Protein AF-A0A6N6T2F1-F1 (afdb_monomer_lite)

Sequence (224 aa):
MKTCADCGRTVSGDRMKRNARGRTGRICKACDAARARKHYWHDVDATRLRRREIRNADLHRYRGYRRASRLRHLERERARCREYARSERGRAVNRLAVARWQSANPEKVAASRELRRAVQRGVVRKPTVCEILDCTRAGILHGHHQDYRRPRDVVFACSRHHEEIHHREPLRLKDGRLARAPSPSQRVNAPLDSDLASGQVHELHAVEPIWAAGVTEVICKPRR

pLDDT: mean 82.87, std 21.55, range [27.03, 98.0]

Foldseek 3Di:
DAAAPPPRDDDDQVQADADPVRHGDRHGPVVVVVVVVVVCVVPVPVVVVVVVCVCVVCVPVNVVVVVVVCVVCVVVVVVVLVVLCPDPNVVVVVVVVVVVVCVQQVLLVVLQVVLVVCCVVVVAPDDQWFQFQPTGDGDDWDWDDQESVCSSPTGTHDPVVSVCQQPHAWTAGNVGDTRHHHDPVNPDPDPPPPPDDDDDDPPPPPDPPRPDPDDPPPCPPPDD

Structure (mmCIF, N/CA/C/O backbone):
data_AF-A0A6N6T2F1-F1
#
_entry.id   AF-A0A6N6T2F1-F1
#
loop_
_atom_site.group_PDB
_atom_site.id
_atom_site.type_symbol
_atom_site.label_atom_id
_atom_site.label_alt_id
_atom_site.label_comp_id
_atom_site.label_asym_id
_atom_site.label_entity_id
_atom_site.label_seq_id
_atom_site.pdbx_PDB_ins_code
_atom_site.Cartn_x
_atom_site.Cartn_y
_atom_site.Cartn_z
_atom_site.occupancy
_atom_site.B_iso_or_equiv
_atom_site.auth_seq_id
_atom_site.auth_comp_id
_atom_site.auth_asym_id
_atom_site.auth_atom_id
_atom_site.pdbx_PDB_model_num
ATOM 1 N N . MET A 1 1 ? 14.027 9.218 -49.461 1.00 90.31 1 MET A N 1
ATOM 2 C CA . MET A 1 1 ? 13.588 7.830 -49.168 1.00 90.31 1 MET A CA 1
ATOM 3 C C . MET A 1 1 ? 14.815 6.923 -49.077 1.00 90.31 1 MET A C 1
ATOM 5 O O . MET A 1 1 ? 15.823 7.273 -49.678 1.00 90.31 1 MET A O 1
ATOM 9 N N . LYS A 1 2 ? 14.794 5.834 -48.295 1.00 93.50 2 LYS A N 1
ATOM 10 C CA . LYS A 1 2 ? 15.915 4.878 -48.174 1.00 93.50 2 LYS A CA 1
ATOM 11 C C . LYS A 1 2 ? 15.418 3.436 -48.133 1.00 93.50 2 LYS A C 1
ATOM 13 O O . LYS A 1 2 ? 14.404 3.159 -47.499 1.00 93.50 2 LYS A O 1
ATOM 18 N N . THR A 1 3 ? 16.167 2.526 -48.741 1.00 96.50 3 THR A N 1
ATOM 19 C CA . THR A 1 3 ? 15.843 1.094 -48.762 1.00 96.50 3 THR A CA 1
ATOM 20 C C . THR A 1 3 ? 16.456 0.387 -47.558 1.00 96.50 3 THR A C 1
ATOM 22 O O . THR A 1 3 ? 17.639 0.550 -47.255 1.00 96.50 3 THR A O 1
ATOM 25 N N . CYS A 1 4 ? 15.641 -0.379 -46.834 1.00 96.88 4 CYS A N 1
ATOM 26 C CA . CYS A 1 4 ? 16.106 -1.225 -45.743 1.00 96.88 4 CYS A CA 1
ATOM 27 C C . CYS A 1 4 ? 16.858 -2.438 -46.302 1.00 96.88 4 CYS A C 1
ATOM 29 O O . CYS A 1 4 ? 16.274 -3.233 -47.030 1.00 96.88 4 CYS A O 1
ATOM 31 N N . ALA A 1 5 ? 18.108 -2.633 -45.888 1.00 95.88 5 ALA A N 1
ATOM 32 C CA . ALA A 1 5 ? 18.930 -3.773 -46.297 1.00 95.88 5 ALA A CA 1
ATOM 33 C C . ALA A 1 5 ? 18.433 -5.131 -45.760 1.00 95.88 5 ALA A C 1
ATOM 35 O O . ALA A 1 5 ? 18.884 -6.164 -46.230 1.00 95.88 5 ALA A O 1
ATOM 36 N N . ASP A 1 6 ? 17.541 -5.135 -44.764 1.00 95.12 6 ASP A N 1
ATOM 37 C CA . ASP A 1 6 ? 17.047 -6.360 -44.114 1.00 95.12 6 ASP A CA 1
ATOM 38 C C . ASP A 1 6 ? 15.710 -6.839 -44.694 1.00 95.12 6 ASP A C 1
ATOM 40 O O . ASP A 1 6 ? 15.503 -8.030 -44.873 1.00 95.12 6 ASP A O 1
ATOM 44 N N . CYS A 1 7 ? 14.790 -5.918 -45.003 1.00 95.88 7 CYS A N 1
ATOM 45 C CA . CYS A 1 7 ? 13.458 -6.270 -45.510 1.00 95.88 7 CYS A CA 1
ATOM 46 C C . CYS A 1 7 ? 13.146 -5.726 -46.905 1.00 95.88 7 CYS A C 1
ATOM 48 O O . CYS A 1 7 ? 11.993 -5.790 -47.319 1.00 95.88 7 CYS A O 1
ATOM 50 N N . GLY A 1 8 ? 14.112 -5.101 -47.586 1.00 95.75 8 GLY A N 1
ATOM 51 C CA . GLY A 1 8 ? 13.962 -4.551 -48.940 1.00 95.75 8 GLY A CA 1
ATOM 52 C C . GLY A 1 8 ? 13.009 -3.357 -49.072 1.00 95.75 8 GLY A C 1
ATOM 53 O O . GLY A 1 8 ? 12.958 -2.723 -50.118 1.00 95.75 8 GLY A O 1
ATOM 54 N N . ARG A 1 9 ? 12.255 -3.005 -48.023 1.00 96.00 9 ARG A N 1
ATOM 55 C CA . ARG A 1 9 ? 11.264 -1.922 -48.073 1.00 96.00 9 ARG A CA 1
ATOM 56 C C . ARG A 1 9 ? 11.919 -0.547 -48.140 1.00 96.00 9 ARG A C 1
ATOM 58 O O . ARG A 1 9 ? 12.803 -0.230 -47.339 1.00 96.00 9 ARG A O 1
ATOM 65 N N . THR A 1 10 ? 11.394 0.298 -49.019 1.00 97.00 10 THR A N 1
ATOM 66 C CA . THR A 1 10 ? 11.726 1.722 -49.082 1.00 97.00 10 THR A CA 1
ATOM 67 C C . THR A 1 10 ? 10.925 2.481 -48.027 1.00 97.00 10 THR A C 1
ATOM 69 O O . THR A 1 10 ? 9.699 2.522 -48.066 1.00 97.00 10 THR A O 1
ATOM 72 N N . VAL A 1 11 ? 11.614 3.081 -47.058 1.00 95.12 11 VAL A N 1
ATOM 73 C CA . VAL A 1 11 ? 11.007 3.839 -45.957 1.00 95.12 11 VAL A CA 1
ATOM 74 C C . VAL A 1 11 ? 11.585 5.251 -45.866 1.00 95.12 11 VAL A C 1
ATOM 76 O O . VAL A 1 11 ? 12.635 5.575 -46.431 1.00 95.12 11 VAL A O 1
ATOM 79 N N . SER A 1 12 ? 10.887 6.119 -45.141 1.00 95.94 12 SER A N 1
ATOM 80 C CA . SER A 1 12 ? 11.349 7.468 -44.837 1.00 95.94 12 SER A CA 1
ATOM 81 C C . SER A 1 12 ? 12.573 7.452 -43.905 1.00 95.94 12 SER A C 1
ATOM 83 O O . SER A 1 12 ? 12.813 6.499 -43.157 1.00 95.94 12 SER A O 1
ATOM 85 N N . GLY A 1 13 ? 13.393 8.507 -43.955 1.00 92.25 13 GLY A N 1
ATOM 86 C CA . GLY A 1 13 ? 14.653 8.570 -43.202 1.00 92.25 13 GLY A CA 1
ATOM 87 C C . GLY A 1 13 ? 14.477 8.511 -41.678 1.00 92.25 13 GLY A C 1
ATOM 88 O O . GLY A 1 13 ? 15.326 7.958 -40.984 1.00 92.25 13 GLY A O 1
ATOM 89 N N . ASP A 1 14 ? 13.361 9.014 -41.150 1.00 93.94 14 ASP A N 1
ATOM 90 C CA . ASP A 1 14 ? 12.970 8.928 -39.738 1.00 93.94 14 ASP A CA 1
ATOM 91 C C . ASP A 1 14 ? 12.612 7.498 -39.302 1.00 93.94 14 ASP A C 1
ATOM 93 O O . ASP A 1 14 ? 12.766 7.160 -38.125 1.00 93.94 14 ASP A O 1
ATOM 97 N N . ARG A 1 15 ? 12.207 6.631 -40.239 1.00 94.94 15 ARG A N 1
ATOM 98 C CA . ARG A 1 15 ? 11.947 5.202 -40.007 1.00 94.94 15 ARG A CA 1
ATOM 99 C C . ARG A 1 15 ? 13.204 4.338 -40.123 1.00 94.94 15 ARG A C 1
ATOM 101 O O . ARG A 1 15 ? 13.158 3.154 -39.778 1.00 94.94 15 ARG A O 1
ATOM 108 N N . MET A 1 16 ? 14.335 4.909 -40.539 1.00 97.00 16 MET A N 1
ATOM 109 C CA . MET A 1 16 ? 15.637 4.237 -40.525 1.00 97.00 16 MET A CA 1
ATOM 110 C C . MET A 1 16 ? 16.266 4.286 -39.128 1.00 97.00 16 MET A C 1
ATOM 112 O O . MET A 1 16 ? 16.127 5.266 -38.390 1.00 97.00 16 MET A O 1
ATOM 116 N N . LYS A 1 17 ? 16.983 3.225 -38.747 1.00 95.56 17 LYS A N 1
ATOM 117 C CA . LYS A 1 17 ? 17.797 3.212 -37.525 1.00 95.56 17 LYS A CA 1
ATOM 118 C C . LYS A 1 17 ? 18.858 4.306 -37.627 1.00 95.56 17 LYS A C 1
ATOM 120 O O . LYS A 1 17 ? 19.472 4.453 -38.678 1.00 95.56 17 LYS A O 1
ATOM 125 N N . ARG A 1 18 ? 19.114 5.046 -36.550 1.00 94.44 18 ARG A N 1
ATOM 126 C CA . ARG A 1 18 ? 20.246 5.983 -36.482 1.00 94.44 18 ARG A CA 1
ATOM 127 C C . ARG A 1 18 ? 21.424 5.332 -35.763 1.00 94.44 18 ARG A C 1
ATOM 129 O O . ARG A 1 18 ? 21.222 4.531 -34.854 1.00 94.44 18 ARG A O 1
ATOM 136 N N . ASN A 1 19 ? 22.644 5.637 -36.191 1.00 90.12 19 ASN A N 1
ATOM 137 C CA . ASN A 1 19 ? 23.850 5.236 -35.467 1.00 90.12 19 ASN A CA 1
ATOM 138 C C . ASN A 1 19 ? 24.150 6.210 -34.311 1.00 90.12 19 ASN A C 1
ATOM 140 O O . ASN A 1 19 ? 23.469 7.223 -34.155 1.00 90.12 19 ASN A O 1
ATOM 144 N N . ALA A 1 20 ? 25.191 5.925 -33.523 1.00 89.94 20 ALA A N 1
ATOM 145 C CA . ALA A 1 20 ? 25.598 6.768 -32.394 1.00 89.94 20 ALA A CA 1
ATOM 146 C C . ALA A 1 20 ? 25.955 8.215 -32.796 1.00 89.94 20 ALA A C 1
ATOM 148 O O . ALA A 1 20 ? 25.825 9.126 -31.991 1.00 89.94 20 ALA A O 1
ATOM 149 N N . ARG A 1 21 ? 26.342 8.443 -34.060 1.00 93.00 21 ARG A N 1
ATOM 150 C CA . ARG A 1 21 ? 26.627 9.774 -34.629 1.00 93.00 21 ARG A CA 1
ATOM 151 C C . ARG A 1 21 ? 25.381 10.440 -35.239 1.00 93.00 21 ARG A C 1
ATOM 153 O O . ARG A 1 21 ? 25.507 11.363 -36.035 1.00 93.00 21 ARG A O 1
ATOM 160 N N . GLY A 1 22 ? 24.183 9.913 -34.974 1.00 90.25 22 GLY A N 1
ATOM 161 C CA . GLY A 1 22 ? 22.910 10.434 -35.483 1.00 90.25 22 GLY A CA 1
ATOM 162 C C . GLY A 1 22 ? 22.634 10.184 -36.973 1.00 90.25 22 GLY A C 1
ATOM 163 O O . GLY A 1 22 ? 21.556 10.542 -37.460 1.00 90.25 22 GLY A O 1
ATOM 164 N N . ARG A 1 23 ? 23.549 9.538 -37.711 1.00 91.88 23 ARG A N 1
ATOM 165 C CA . ARG A 1 23 ? 23.408 9.267 -39.152 1.00 91.88 23 ARG A CA 1
ATOM 166 C C . ARG A 1 23 ? 22.430 8.121 -39.396 1.00 91.88 23 ARG A C 1
ATOM 168 O O . ARG A 1 23 ? 22.396 7.150 -38.641 1.00 91.88 23 ARG A O 1
ATOM 175 N N . THR A 1 24 ? 21.649 8.219 -40.470 1.00 91.94 24 THR A N 1
ATOM 176 C CA . THR A 1 24 ? 20.693 7.177 -40.871 1.00 91.94 24 THR A CA 1
ATOM 177 C C . THR A 1 24 ? 21.432 5.942 -41.391 1.00 91.94 24 THR A C 1
ATOM 179 O O . THR A 1 24 ? 22.179 6.012 -42.364 1.00 91.94 24 THR A O 1
ATOM 182 N N . GLY A 1 25 ? 21.237 4.818 -40.709 1.00 92.00 25 GLY A N 1
ATOM 183 C CA . GLY A 1 25 ? 21.822 3.518 -41.010 1.00 92.00 25 GLY A CA 1
ATOM 184 C C . GLY A 1 25 ? 21.118 2.787 -42.154 1.00 92.00 25 GLY A C 1
ATOM 185 O O . GLY A 1 25 ? 20.270 3.348 -42.844 1.00 92.00 25 GLY A O 1
ATOM 186 N N . ARG A 1 26 ? 21.489 1.514 -42.342 1.00 94.62 26 ARG A N 1
ATOM 187 C CA . ARG A 1 26 ? 21.048 0.662 -43.465 1.00 94.62 26 ARG A CA 1
ATOM 188 C C . ARG A 1 26 ? 19.796 -0.176 -43.180 1.00 94.62 26 ARG A C 1
ATOM 190 O O . ARG A 1 26 ? 19.258 -0.784 -44.091 1.00 94.62 26 ARG A O 1
ATOM 197 N N . ILE A 1 27 ? 19.329 -0.221 -41.933 1.00 96.44 27 ILE A N 1
ATOM 198 C CA . ILE A 1 27 ? 18.206 -1.070 -41.503 1.00 96.44 27 ILE A CA 1
ATOM 199 C C . ILE A 1 27 ? 17.091 -0.178 -40.945 1.00 96.44 27 ILE A C 1
ATOM 201 O O . ILE A 1 27 ? 17.370 0.836 -40.298 1.00 96.44 27 ILE A O 1
ATOM 205 N N . CYS A 1 28 ? 15.828 -0.535 -41.185 1.00 96.94 28 CYS A N 1
ATOM 206 C CA . CYS A 1 28 ? 14.686 0.180 -40.622 1.00 96.94 28 CYS A CA 1
ATOM 207 C C . CYS A 1 28 ? 14.495 -0.143 -39.131 1.00 96.94 28 CYS A C 1
ATOM 209 O O . CYS A 1 28 ? 14.866 -1.215 -38.649 1.00 96.94 28 CYS A O 1
ATOM 211 N N . LYS A 1 29 ? 13.878 0.776 -38.385 1.00 96.50 29 LYS A N 1
ATOM 212 C CA . LYS A 1 29 ? 13.615 0.613 -36.944 1.00 96.50 29 LYS A CA 1
ATOM 213 C C . LYS A 1 29 ? 12.807 -0.650 -36.630 1.00 96.50 29 LYS A C 1
ATOM 215 O O . LYS A 1 29 ? 13.039 -1.277 -35.603 1.00 96.50 29 LYS A O 1
ATOM 220 N N . ALA A 1 30 ? 11.886 -1.041 -37.513 1.00 95.25 30 ALA A N 1
ATOM 221 C CA . ALA A 1 30 ? 11.067 -2.238 -37.331 1.00 95.25 30 ALA A CA 1
ATOM 222 C C . ALA A 1 30 ? 11.902 -3.529 -37.387 1.00 95.25 30 ALA A C 1
ATOM 224 O O . ALA A 1 30 ? 11.762 -4.386 -36.516 1.00 95.25 30 ALA A O 1
ATOM 225 N N . CYS A 1 31 ? 12.797 -3.638 -38.371 1.00 95.75 31 CYS A N 1
ATOM 226 C CA . CYS A 1 31 ? 13.727 -4.758 -38.517 1.00 95.75 31 CYS A CA 1
ATOM 227 C C . CYS A 1 31 ? 14.736 -4.822 -37.369 1.00 95.75 31 CYS A C 1
ATOM 229 O O . CYS A 1 31 ? 14.966 -5.886 -36.801 1.00 95.75 31 CYS A O 1
ATOM 231 N N . ASP A 1 32 ? 15.282 -3.674 -36.965 1.00 94.50 32 ASP A N 1
ATOM 232 C CA . ASP A 1 32 ? 16.176 -3.597 -35.809 1.00 94.50 32 ASP A CA 1
ATOM 233 C C . ASP A 1 32 ? 15.476 -4.046 -34.518 1.00 94.50 32 ASP A C 1
ATOM 235 O O . ASP A 1 32 ? 16.005 -4.869 -33.774 1.00 94.50 32 ASP A O 1
ATOM 239 N N . ALA A 1 33 ? 14.240 -3.591 -34.292 1.00 91.81 33 ALA A N 1
ATOM 240 C CA . ALA A 1 33 ? 13.430 -4.021 -33.157 1.00 91.81 33 ALA A CA 1
ATOM 241 C C . ALA A 1 33 ? 13.097 -5.520 -33.212 1.00 91.81 33 ALA A C 1
ATOM 243 O O . ALA A 1 33 ? 13.128 -6.189 -32.182 1.00 91.81 33 ALA A O 1
ATOM 244 N N . ALA A 1 34 ? 12.799 -6.071 -34.393 1.00 91.69 34 ALA A N 1
ATOM 245 C CA . ALA A 1 34 ? 12.559 -7.503 -34.564 1.00 91.69 34 ALA A CA 1
ATOM 246 C C . ALA A 1 34 ? 13.811 -8.330 -34.238 1.00 91.69 34 ALA A C 1
ATOM 248 O O . ALA A 1 34 ? 13.721 -9.317 -33.508 1.00 91.69 34 ALA A O 1
ATOM 249 N N . ARG A 1 35 ? 14.985 -7.881 -34.694 1.00 90.25 35 ARG A N 1
ATOM 250 C CA . ARG A 1 35 ? 16.278 -8.500 -34.385 1.00 90.25 35 ARG A CA 1
ATOM 251 C C . ARG A 1 35 ? 16.602 -8.426 -32.896 1.00 90.25 35 ARG A C 1
ATOM 253 O O . ARG A 1 35 ? 16.975 -9.435 -32.309 1.00 90.25 35 ARG A O 1
ATOM 260 N N . ALA A 1 36 ? 16.392 -7.267 -32.275 1.00 85.25 36 ALA A N 1
ATOM 261 C CA . ALA A 1 36 ? 16.575 -7.081 -30.839 1.00 85.25 36 ALA A CA 1
ATOM 262 C C . ALA A 1 36 ? 15.633 -7.978 -30.021 1.00 85.25 36 ALA A C 1
ATOM 264 O O . ALA A 1 36 ? 16.070 -8.582 -29.046 1.00 85.25 36 ALA A O 1
ATOM 265 N N . ARG A 1 37 ? 14.365 -8.129 -30.437 1.00 84.81 37 ARG A N 1
ATOM 266 C CA . ARG A 1 37 ? 13.427 -9.086 -29.825 1.00 84.81 37 ARG A CA 1
ATOM 267 C C . ARG A 1 37 ? 13.916 -10.523 -29.978 1.00 84.81 37 ARG A C 1
ATOM 269 O O . ARG A 1 37 ? 13.956 -11.232 -28.982 1.00 84.81 37 ARG A O 1
ATOM 276 N N . LYS A 1 38 ? 14.321 -10.944 -31.182 1.00 84.25 38 LYS A N 1
ATOM 277 C CA . LYS A 1 38 ? 14.842 -12.300 -31.428 1.00 84.25 38 LYS A CA 1
ATOM 278 C C . LYS A 1 38 ? 16.059 -12.593 -30.548 1.00 84.25 38 LYS A C 1
ATOM 280 O O . LYS A 1 38 ? 16.091 -13.622 -29.889 1.00 84.25 38 LYS A O 1
ATOM 285 N N . HIS A 1 39 ? 17.005 -11.658 -30.470 1.00 78.94 39 HIS A N 1
ATOM 286 C CA . HIS A 1 39 ? 18.174 -11.767 -29.597 1.00 78.94 39 HIS A CA 1
ATOM 287 C C . HIS A 1 39 ? 17.791 -11.811 -28.108 1.00 78.94 39 HIS A C 1
ATOM 289 O O . HIS A 1 39 ? 18.356 -12.587 -27.349 1.00 78.94 39 HIS A O 1
ATOM 295 N N . TYR A 1 40 ? 16.824 -10.995 -27.675 1.00 77.31 40 TYR A N 1
ATOM 296 C CA . TYR A 1 40 ? 16.339 -11.004 -26.292 1.00 77.31 40 TYR A CA 1
ATOM 297 C C . TYR A 1 40 ? 15.702 -12.343 -25.903 1.00 77.31 40 TYR A C 1
ATOM 299 O O . TYR A 1 40 ? 15.945 -12.824 -24.802 1.00 77.31 40 TYR A O 1
ATOM 307 N N . TRP A 1 41 ? 14.908 -12.943 -26.794 1.00 77.62 41 TRP A N 1
ATOM 308 C CA . TRP A 1 41 ? 14.265 -14.236 -26.546 1.00 77.62 41 TRP A CA 1
ATOM 309 C C . TRP A 1 41 ? 15.243 -15.413 -26.607 1.00 77.62 41 TRP A C 1
ATOM 311 O O . TRP A 1 41 ? 15.079 -16.356 -25.844 1.00 77.62 41 TRP A O 1
ATOM 321 N N . HIS A 1 42 ? 16.267 -15.344 -27.461 1.00 81.31 42 HIS A N 1
ATOM 322 C CA . HIS A 1 42 ? 17.262 -16.412 -27.608 1.00 81.31 42 HIS A CA 1
ATOM 323 C C . HIS A 1 42 ? 18.215 -16.531 -26.404 1.00 81.31 42 HIS A C 1
ATOM 325 O O . HIS A 1 42 ? 18.808 -17.582 -26.192 1.00 81.31 42 HIS A O 1
ATOM 331 N N . ASP A 1 43 ? 18.377 -15.464 -25.619 1.00 84.06 43 ASP A N 1
ATOM 332 C CA . ASP A 1 43 ? 19.251 -15.444 -24.440 1.00 84.06 43 ASP A CA 1
ATOM 333 C C . ASP A 1 43 ? 18.612 -14.645 -23.291 1.00 84.06 43 ASP A C 1
ATOM 335 O O . ASP A 1 43 ? 19.177 -13.700 -22.718 1.00 84.06 43 ASP A O 1
ATOM 339 N N . VAL A 1 44 ? 17.355 -14.978 -22.992 1.00 85.06 44 VAL A N 1
ATOM 340 C CA . VAL A 1 44 ? 16.603 -14.304 -21.929 1.00 85.06 44 VAL A CA 1
ATOM 341 C C . VAL A 1 44 ? 17.250 -14.552 -20.567 1.00 85.06 44 VAL A C 1
ATOM 343 O O . VAL A 1 44 ? 17.316 -13.633 -19.744 1.00 85.06 44 VAL A O 1
ATOM 346 N N . ASP A 1 45 ? 17.787 -15.751 -20.349 1.00 87.56 45 ASP A N 1
ATOM 347 C CA . ASP A 1 45 ? 18.324 -16.160 -19.058 1.00 87.56 45 ASP A CA 1
ATOM 348 C C . ASP A 1 45 ? 19.713 -15.592 -18.791 1.00 87.56 45 ASP A C 1
ATOM 350 O O . ASP A 1 45 ? 19.881 -14.992 -17.726 1.00 87.56 45 ASP A O 1
ATOM 354 N N . ALA A 1 46 ? 20.665 -15.597 -19.737 1.00 86.88 46 ALA A N 1
ATOM 355 C CA . ALA A 1 46 ? 21.927 -14.900 -19.477 1.00 86.88 46 ALA A CA 1
ATOM 356 C C . ALA A 1 46 ? 21.720 -13.378 -19.439 1.00 86.88 46 ALA A C 1
ATOM 358 O O . ALA A 1 46 ? 22.387 -12.675 -18.681 1.00 86.88 46 ALA A O 1
ATOM 359 N N . THR A 1 47 ? 20.726 -12.831 -20.149 1.00 83.56 47 THR A N 1
ATOM 360 C CA . THR A 1 47 ? 20.340 -11.418 -19.986 1.00 83.56 47 THR A CA 1
ATOM 361 C C . THR A 1 47 ? 19.798 -11.116 -18.585 1.00 83.56 47 THR A C 1
ATOM 363 O O . THR A 1 47 ? 20.131 -10.075 -18.007 1.00 83.56 47 THR A O 1
ATOM 366 N N . ARG A 1 48 ? 18.963 -11.991 -18.014 1.00 87.31 48 ARG A N 1
ATOM 367 C CA . ARG A 1 48 ? 18.465 -11.864 -16.633 1.00 87.31 48 ARG A CA 1
ATOM 368 C C . ARG A 1 48 ? 19.594 -12.021 -15.618 1.00 87.31 48 ARG A C 1
ATOM 370 O O . ARG A 1 48 ? 19.656 -11.213 -14.689 1.00 87.31 48 ARG A O 1
ATOM 377 N N . LEU A 1 49 ? 20.480 -12.995 -15.824 1.00 90.38 49 LEU A N 1
ATOM 378 C CA . LEU A 1 49 ? 21.636 -13.263 -14.972 1.00 90.38 49 LEU A CA 1
ATOM 379 C C . LEU A 1 49 ? 22.582 -12.061 -14.942 1.00 90.38 49 LEU A C 1
ATOM 381 O O . LEU A 1 49 ? 22.770 -11.489 -13.873 1.00 90.38 49 LEU A O 1
ATOM 385 N N . ARG A 1 50 ? 23.018 -11.555 -16.104 1.00 87.25 50 ARG A N 1
ATOM 386 C CA . ARG A 1 50 ? 23.853 -10.340 -16.206 1.00 87.25 50 ARG A CA 1
ATOM 387 C C . ARG A 1 50 ? 23.235 -9.143 -15.480 1.00 87.25 50 ARG A C 1
ATOM 389 O O . ARG A 1 50 ? 23.906 -8.421 -14.749 1.00 87.25 50 ARG A O 1
ATOM 396 N N . ARG A 1 51 ? 21.922 -8.914 -15.632 1.00 87.25 51 ARG A N 1
ATOM 397 C CA . ARG A 1 51 ? 21.217 -7.829 -14.917 1.00 87.25 51 ARG A CA 1
ATOM 398 C C . ARG A 1 51 ? 21.191 -8.041 -13.402 1.00 87.25 51 ARG A C 1
ATOM 400 O O . ARG A 1 51 ? 21.197 -7.055 -12.665 1.00 87.25 51 ARG A O 1
ATOM 407 N N . ARG A 1 52 ? 21.098 -9.290 -12.937 1.00 91.31 52 ARG A N 1
ATOM 408 C CA . ARG A 1 52 ? 21.171 -9.646 -11.513 1.00 91.31 52 ARG A CA 1
ATOM 409 C C . ARG A 1 52 ? 22.589 -9.437 -10.983 1.00 91.31 52 ARG A C 1
ATOM 411 O O . ARG A 1 52 ? 22.723 -8.829 -9.932 1.00 91.31 52 ARG A O 1
ATOM 418 N N . GLU A 1 53 ? 23.616 -9.852 -11.714 1.00 92.69 53 GLU A N 1
ATOM 419 C CA . GLU A 1 53 ? 25.024 -9.657 -11.346 1.00 92.69 53 GLU A CA 1
ATOM 420 C C . GLU A 1 53 ? 25.372 -8.174 -11.232 1.00 92.69 53 GLU A C 1
ATOM 422 O O . GLU A 1 53 ? 25.825 -7.745 -10.179 1.00 92.69 53 GLU A O 1
ATOM 427 N N . ILE A 1 54 ? 25.040 -7.356 -12.238 1.00 86.56 54 ILE A N 1
ATOM 428 C CA . ILE A 1 54 ? 25.250 -5.895 -12.199 1.00 86.56 54 ILE A CA 1
ATOM 429 C C . ILE A 1 54 ? 24.531 -5.260 -11.002 1.00 86.56 54 ILE A C 1
ATOM 431 O O . ILE A 1 54 ? 25.049 -4.343 -10.365 1.00 86.56 54 ILE A O 1
ATOM 435 N N . ARG A 1 55 ? 23.319 -5.737 -10.690 1.00 88.25 55 ARG A N 1
ATOM 436 C CA . ARG A 1 55 ? 22.552 -5.275 -9.529 1.00 88.25 55 ARG A CA 1
ATOM 437 C C . ARG A 1 55 ? 23.222 -5.662 -8.212 1.00 88.25 55 ARG A C 1
ATOM 439 O O . ARG A 1 55 ? 23.200 -4.859 -7.287 1.00 88.25 55 ARG A O 1
ATOM 446 N N . ASN A 1 56 ? 23.746 -6.879 -8.117 1.00 92.69 56 ASN A N 1
ATOM 447 C CA . ASN A 1 56 ? 24.330 -7.421 -6.894 1.00 92.69 56 ASN A CA 1
ATOM 448 C C . ASN A 1 56 ? 25.736 -6.873 -6.636 1.00 92.69 56 ASN A C 1
ATOM 450 O O . ASN A 1 56 ? 26.050 -6.584 -5.487 1.00 92.69 56 ASN A O 1
ATOM 454 N N . ALA A 1 57 ? 26.529 -6.667 -7.691 1.00 92.94 57 ALA A N 1
ATOM 455 C CA . ALA A 1 57 ? 27.873 -6.098 -7.622 1.00 92.94 57 ALA A CA 1
ATOM 456 C C . ALA A 1 57 ? 27.886 -4.710 -6.964 1.00 92.94 57 ALA A C 1
ATOM 458 O O . ALA A 1 57 ? 28.849 -4.355 -6.295 1.00 92.94 57 ALA A O 1
ATOM 459 N N . ASP A 1 58 ? 26.805 -3.936 -7.114 1.00 92.25 58 ASP A N 1
ATOM 460 C CA . ASP A 1 58 ? 26.637 -2.661 -6.420 1.00 92.25 58 ASP A CA 1
ATOM 461 C C . ASP A 1 58 ? 25.176 -2.430 -6.016 1.00 92.25 58 ASP A C 1
ATOM 463 O O . ASP A 1 58 ? 24.435 -1.589 -6.552 1.00 92.25 58 ASP A O 1
ATOM 467 N N . LEU A 1 59 ? 24.746 -3.234 -5.043 1.00 91.12 59 LEU A N 1
ATOM 468 C CA . LEU A 1 59 ? 23.386 -3.193 -4.523 1.00 91.12 59 LEU A CA 1
ATOM 469 C C . LEU A 1 59 ? 23.057 -1.841 -3.878 1.00 91.12 59 LEU A C 1
ATOM 471 O O . LEU A 1 59 ? 21.910 -1.392 -3.957 1.00 91.12 59 LEU A O 1
ATOM 475 N N . HIS A 1 60 ? 24.045 -1.180 -3.267 1.00 93.12 60 HIS A N 1
ATOM 476 C CA . HIS A 1 60 ? 23.869 0.127 -2.641 1.00 93.12 60 HIS A CA 1
ATOM 477 C C . HIS A 1 60 ? 23.532 1.198 -3.685 1.00 93.12 60 HIS A C 1
ATOM 479 O O . HIS A 1 60 ? 22.478 1.837 -3.586 1.00 93.12 60 HIS A O 1
ATOM 485 N N . ARG A 1 61 ? 24.341 1.338 -4.744 1.00 91.06 61 ARG A N 1
ATOM 486 C CA . ARG A 1 61 ? 24.060 2.267 -5.850 1.00 91.06 61 ARG A CA 1
ATOM 487 C C . ARG A 1 61 ? 22.753 1.932 -6.544 1.00 91.06 61 ARG A C 1
ATOM 489 O O . ARG A 1 61 ? 21.975 2.839 -6.833 1.00 91.06 61 ARG A O 1
ATOM 496 N N . TYR A 1 62 ? 22.458 0.651 -6.772 1.00 87.88 62 TYR A N 1
ATOM 497 C CA . TYR A 1 62 ? 21.190 0.246 -7.381 1.00 87.88 62 TYR A CA 1
ATOM 498 C C . TYR A 1 62 ? 19.980 0.655 -6.525 1.00 87.88 62 TYR A C 1
ATOM 500 O O . TYR A 1 62 ? 19.008 1.211 -7.047 1.00 87.88 62 TYR A O 1
ATOM 508 N N . ARG A 1 63 ? 20.031 0.427 -5.205 1.00 90.38 63 ARG A N 1
ATOM 509 C CA . ARG A 1 63 ? 18.988 0.863 -4.260 1.00 90.38 63 ARG A CA 1
ATOM 510 C C . ARG A 1 63 ? 18.864 2.387 -4.233 1.00 90.38 63 ARG A C 1
ATOM 512 O O . ARG A 1 63 ? 17.742 2.892 -4.288 1.00 90.38 63 ARG A O 1
ATOM 519 N N . GLY A 1 64 ? 19.985 3.111 -4.220 1.00 92.94 64 GLY A N 1
ATOM 520 C CA . GLY A 1 64 ? 20.027 4.574 -4.289 1.00 92.94 64 GLY A CA 1
ATOM 521 C C . GLY A 1 64 ? 19.383 5.116 -5.566 1.00 92.94 64 GLY A C 1
ATOM 522 O O . GLY A 1 64 ? 18.470 5.939 -5.502 1.00 92.94 64 GLY A O 1
ATOM 523 N N . TYR A 1 65 ? 19.762 4.572 -6.724 1.00 90.12 65 TYR A N 1
ATOM 524 C CA . TYR A 1 65 ? 19.162 4.894 -8.019 1.00 90.12 65 TYR A CA 1
ATOM 525 C C . TYR A 1 65 ? 17.651 4.629 -8.031 1.00 90.12 65 TYR A C 1
ATOM 527 O O . TYR A 1 65 ? 16.873 5.498 -8.429 1.00 90.12 65 TYR A O 1
ATOM 535 N N . ARG A 1 66 ? 17.210 3.456 -7.552 1.00 87.56 66 ARG A N 1
ATOM 536 C CA . ARG A 1 66 ? 15.785 3.095 -7.451 1.00 87.56 66 ARG A CA 1
ATOM 537 C C . ARG A 1 66 ? 15.021 4.059 -6.545 1.00 87.56 66 ARG A C 1
ATOM 539 O O . ARG A 1 66 ? 13.928 4.485 -6.914 1.00 87.56 66 ARG A O 1
ATOM 546 N N . ARG A 1 67 ? 15.590 4.432 -5.392 1.00 90.69 67 ARG A N 1
ATOM 547 C CA . ARG A 1 67 ? 15.003 5.412 -4.464 1.00 90.69 67 ARG A CA 1
ATOM 548 C C . ARG A 1 67 ? 14.866 6.779 -5.127 1.00 90.69 67 ARG A C 1
ATOM 550 O O . ARG A 1 67 ? 13.767 7.322 -5.141 1.00 90.69 67 ARG A O 1
ATOM 557 N N . ALA A 1 68 ? 15.937 7.296 -5.727 1.00 92.38 68 ALA A N 1
ATOM 558 C CA . ALA A 1 68 ? 15.924 8.577 -6.430 1.00 92.38 68 ALA A CA 1
ATOM 559 C C . ALA A 1 68 ? 14.915 8.575 -7.589 1.00 92.38 68 ALA A C 1
ATOM 561 O O . ALA A 1 68 ? 14.145 9.517 -7.749 1.00 92.38 68 ALA A O 1
ATOM 562 N N . SER A 1 69 ? 14.855 7.485 -8.359 1.00 90.12 69 SER A N 1
ATOM 563 C CA . SER A 1 69 ? 13.875 7.323 -9.435 1.00 90.12 69 SER A CA 1
ATOM 564 C C . SER A 1 69 ? 12.440 7.315 -8.922 1.00 90.12 69 SER A C 1
ATOM 566 O O . SER A 1 69 ? 11.585 7.951 -9.529 1.00 90.12 69 SER A O 1
ATOM 568 N N . ARG A 1 70 ? 12.166 6.635 -7.802 1.00 87.88 70 ARG A N 1
ATOM 569 C CA . ARG A 1 70 ? 10.843 6.649 -7.168 1.00 87.88 70 ARG A CA 1
ATOM 570 C C . ARG A 1 70 ? 10.466 8.060 -6.722 1.00 87.88 70 ARG A C 1
ATOM 572 O O . ARG A 1 70 ? 9.350 8.482 -6.980 1.00 87.88 70 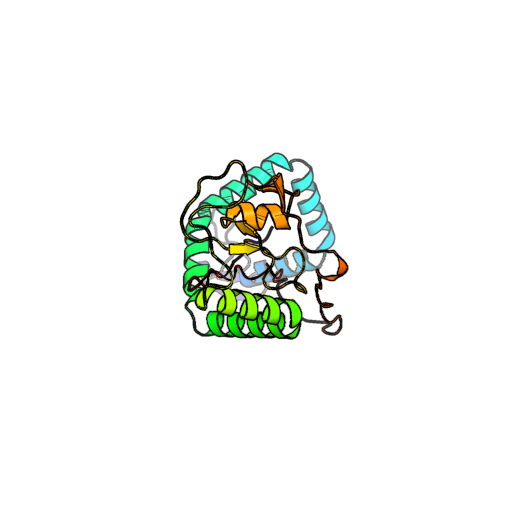ARG A O 1
ATOM 579 N N . LEU A 1 71 ? 11.389 8.799 -6.103 1.00 92.06 71 LEU A N 1
ATOM 580 C CA . LEU A 1 71 ? 11.141 10.173 -5.656 1.00 92.06 71 LEU A CA 1
ATOM 581 C C . LEU A 1 71 ? 10.814 11.108 -6.828 1.00 92.06 71 LEU A C 1
ATOM 583 O O . LEU A 1 71 ? 9.825 11.828 -6.755 1.00 92.06 71 LEU A O 1
ATOM 587 N N . ARG A 1 72 ? 11.559 11.020 -7.940 1.00 92.06 72 ARG A N 1
ATOM 588 C CA . ARG A 1 72 ? 11.302 11.817 -9.157 1.00 92.06 72 ARG A CA 1
ATOM 589 C C . ARG A 1 72 ? 9.914 11.603 -9.760 1.00 92.06 72 ARG A C 1
ATOM 591 O O . ARG A 1 72 ? 9.396 12.488 -10.430 1.00 92.06 72 ARG A O 1
ATOM 598 N N . HIS A 1 73 ? 9.326 10.425 -9.572 1.00 90.69 73 HIS A N 1
ATOM 599 C CA . HIS A 1 73 ? 8.020 10.088 -10.140 1.00 90.69 73 HIS A CA 1
ATOM 600 C C . HIS A 1 73 ? 6.901 10.029 -9.101 1.00 90.69 73 HIS A C 1
ATOM 602 O O . HIS A 1 73 ? 5.751 9.826 -9.480 1.00 90.69 73 HIS A O 1
ATOM 608 N N . LEU A 1 74 ? 7.205 10.252 -7.819 1.00 91.06 74 LEU A N 1
ATOM 609 C CA . LEU A 1 74 ? 6.278 10.034 -6.713 1.00 91.06 74 LEU A CA 1
ATOM 610 C C . LEU A 1 74 ? 4.976 10.816 -6.887 1.00 91.06 74 LEU A C 1
ATOM 612 O O . LEU A 1 74 ? 3.893 10.263 -6.718 1.00 91.06 74 LEU A O 1
ATOM 616 N N . GLU A 1 75 ? 5.073 12.097 -7.233 1.00 93.25 75 GLU A N 1
ATOM 617 C CA . GLU A 1 75 ? 3.901 12.951 -7.399 1.00 93.25 75 GLU A CA 1
ATOM 618 C C . GLU A 1 75 ? 3.038 12.517 -8.584 1.00 93.25 75 GLU A C 1
ATOM 620 O O . GLU A 1 75 ? 1.829 12.338 -8.430 1.00 93.25 75 GLU A O 1
ATOM 625 N N . ARG A 1 76 ? 3.661 12.249 -9.737 1.00 92.44 76 ARG A N 1
ATOM 626 C CA . ARG A 1 76 ? 2.974 11.735 -10.928 1.00 92.44 76 ARG A CA 1
ATOM 627 C C . ARG A 1 76 ? 2.276 10.406 -10.642 1.00 92.44 76 ARG A C 1
ATOM 629 O O . ARG A 1 76 ? 1.137 10.203 -11.051 1.00 92.44 76 ARG A O 1
ATOM 636 N N . GLU A 1 77 ? 2.945 9.495 -9.940 1.00 90.00 77 GLU A N 1
ATOM 637 C CA . GLU A 1 77 ? 2.370 8.204 -9.565 1.00 90.00 77 GLU A CA 1
ATOM 638 C C . GLU A 1 77 ? 1.198 8.365 -8.597 1.00 90.00 77 GLU A C 1
ATOM 640 O O . GLU A 1 77 ? 0.156 7.744 -8.804 1.00 90.00 77 GLU A O 1
ATOM 645 N N . ARG A 1 78 ? 1.325 9.236 -7.588 1.00 92.69 78 ARG A N 1
ATOM 646 C CA . ARG A 1 78 ? 0.233 9.567 -6.663 1.00 92.69 78 ARG A CA 1
ATOM 647 C C . ARG A 1 78 ? -0.956 10.181 -7.394 1.00 92.69 78 ARG A C 1
ATOM 649 O O . ARG A 1 78 ? -2.084 9.774 -7.136 1.00 92.69 78 ARG A O 1
ATOM 656 N N . ALA A 1 79 ? -0.722 11.121 -8.308 1.00 94.06 79 ALA A N 1
ATOM 657 C CA . ALA A 1 79 ? -1.770 11.732 -9.120 1.00 94.06 79 ALA A CA 1
ATOM 658 C C . ALA A 1 79 ? -2.512 10.679 -9.952 1.00 94.06 79 ALA A C 1
ATOM 660 O O . ALA A 1 79 ? -3.732 10.579 -9.846 1.00 94.06 79 ALA A O 1
ATOM 661 N N . ARG A 1 80 ? -1.775 9.810 -10.656 1.00 94.06 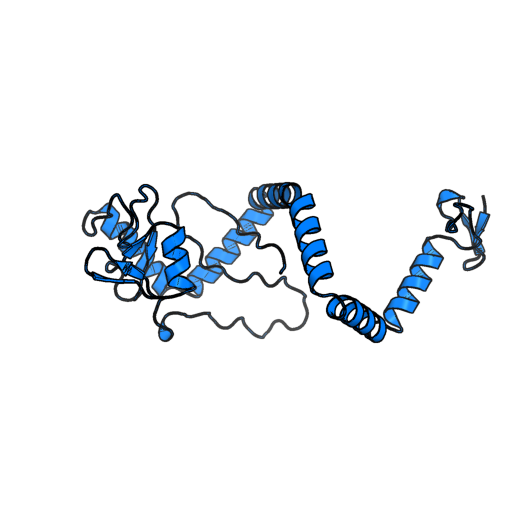80 ARG A N 1
ATOM 662 C CA . ARG A 1 80 ? -2.339 8.692 -11.425 1.00 94.06 80 ARG A CA 1
ATOM 663 C C . ARG A 1 80 ? -3.148 7.730 -10.552 1.00 94.06 80 ARG A C 1
ATOM 665 O O . ARG A 1 80 ? -4.236 7.322 -10.941 1.00 94.06 80 ARG A O 1
ATOM 672 N N . CYS A 1 81 ? -2.645 7.356 -9.372 1.00 94.25 81 CYS A N 1
ATOM 673 C CA . CYS A 1 81 ? -3.391 6.482 -8.462 1.00 94.25 81 CYS A CA 1
ATOM 674 C C . CYS A 1 81 ? -4.666 7.171 -7.936 1.00 94.25 81 CYS A C 1
ATOM 676 O O . CYS A 1 81 ? -5.702 6.516 -7.858 1.00 94.25 81 CYS A O 1
ATOM 678 N N . ARG A 1 82 ? -4.631 8.478 -7.622 1.00 94.75 82 ARG A N 1
ATOM 679 C CA . ARG A 1 82 ? -5.824 9.248 -7.213 1.00 94.75 82 ARG A CA 1
ATOM 680 C C . ARG A 1 82 ? -6.865 9.333 -8.325 1.00 94.75 82 ARG A C 1
ATOM 682 O O . ARG A 1 82 ? -8.048 9.149 -8.060 1.00 94.75 82 ARG A O 1
ATOM 689 N N . GLU A 1 83 ? -6.436 9.600 -9.552 1.00 95.88 83 GLU A N 1
ATOM 690 C CA . GLU A 1 83 ? -7.304 9.629 -10.730 1.00 95.88 83 GLU A CA 1
ATOM 691 C C . GLU A 1 83 ? -7.955 8.262 -10.965 1.00 95.88 83 GLU A C 1
ATOM 693 O O . GLU A 1 83 ? -9.180 8.155 -11.028 1.00 95.88 83 GLU A O 1
ATOM 698 N N . TYR A 1 84 ? -7.155 7.192 -10.970 1.00 92.94 84 TYR A N 1
ATOM 699 C CA . TYR A 1 84 ? -7.665 5.831 -11.100 1.00 92.94 84 TYR A CA 1
ATOM 700 C C . TYR A 1 84 ? -8.652 5.475 -9.982 1.00 92.94 84 TYR A C 1
ATOM 702 O O . TYR A 1 84 ? -9.720 4.941 -10.2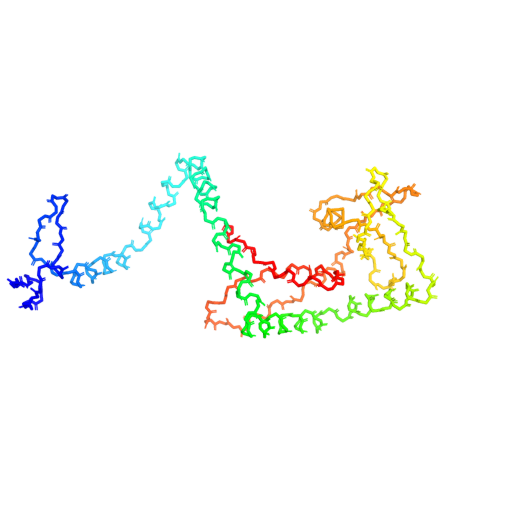66 1.00 92.94 84 TYR A O 1
ATOM 710 N N . ALA A 1 85 ? -8.353 5.814 -8.726 1.00 93.69 85 ALA A N 1
ATOM 711 C CA . ALA A 1 85 ? -9.252 5.574 -7.596 1.00 93.69 85 ALA A CA 1
ATOM 712 C C . ALA A 1 85 ? -10.607 6.294 -7.742 1.00 93.69 85 ALA A C 1
ATOM 714 O O . ALA A 1 85 ? -11.627 5.794 -7.268 1.00 93.69 85 ALA A O 1
ATOM 715 N N . ARG A 1 86 ? -10.632 7.456 -8.410 1.00 94.31 86 ARG A N 1
ATOM 716 C CA . ARG A 1 86 ? -11.861 8.210 -8.706 1.00 94.31 86 ARG A CA 1
ATOM 717 C C . ARG A 1 86 ? -12.621 7.662 -9.912 1.00 94.31 86 ARG A C 1
ATOM 719 O O . ARG A 1 86 ? -13.830 7.871 -9.973 1.00 94.31 86 ARG A O 1
ATOM 726 N N . SER A 1 87 ? -11.946 6.976 -10.833 1.00 96.75 87 SER A N 1
ATOM 727 C CA . SER A 1 87 ? -12.578 6.368 -12.006 1.00 96.75 87 SER A CA 1
ATOM 728 C C . SER A 1 87 ? -13.604 5.300 -11.618 1.00 96.75 87 SER A C 1
ATOM 730 O O . SER A 1 87 ? -13.465 4.616 -10.600 1.00 96.75 87 SER A O 1
ATOM 732 N N . GLU A 1 88 ? -14.616 5.105 -12.462 1.00 98.00 88 GLU A N 1
ATOM 733 C CA . GLU A 1 88 ? -15.619 4.055 -12.267 1.00 98.00 88 GLU A CA 1
ATOM 734 C C . GLU A 1 88 ? -14.984 2.662 -12.196 1.00 98.00 88 GLU A C 1
ATOM 736 O O . GLU A 1 88 ? -15.290 1.885 -11.290 1.00 98.00 88 GLU A O 1
ATOM 741 N N . ARG A 1 89 ? -14.017 2.384 -13.080 1.00 96.62 89 ARG A N 1
ATOM 742 C CA . ARG A 1 89 ? -13.253 1.132 -13.076 1.00 96.62 89 ARG A CA 1
ATOM 743 C C . ARG A 1 89 ? -12.530 0.913 -11.747 1.00 96.62 89 ARG A C 1
ATOM 745 O O . ARG A 1 89 ? -12.618 -0.173 -11.180 1.00 96.62 89 ARG A O 1
ATOM 752 N N . GLY A 1 90 ? -11.839 1.928 -11.230 1.00 94.25 90 GLY A N 1
ATOM 753 C CA . GLY A 1 90 ? -11.140 1.836 -9.946 1.00 94.25 90 GLY A CA 1
ATOM 754 C C . GLY A 1 90 ? -12.095 1.583 -8.780 1.00 94.25 90 GLY A C 1
ATOM 755 O O . GLY A 1 90 ? -11.845 0.700 -7.958 1.00 94.25 90 GLY A O 1
ATOM 756 N N . ARG A 1 91 ? -13.237 2.280 -8.751 1.00 94.75 91 ARG A N 1
ATOM 757 C CA . ARG A 1 91 ? -14.298 2.054 -7.756 1.00 94.75 91 ARG A CA 1
ATOM 758 C C . ARG A 1 91 ? -14.895 0.651 -7.861 1.00 94.75 91 ARG A C 1
ATOM 760 O O . ARG A 1 91 ? -15.132 0.023 -6.834 1.00 94.75 91 ARG A O 1
ATOM 767 N N . ALA A 1 92 ? -15.133 0.142 -9.070 1.00 95.31 92 ALA A N 1
ATOM 768 C CA . ALA A 1 92 ? -15.646 -1.209 -9.298 1.00 95.31 92 ALA A CA 1
ATOM 769 C C . ALA A 1 92 ? -14.672 -2.278 -8.784 1.00 95.31 92 ALA A C 1
ATOM 771 O O . ALA A 1 92 ? -15.073 -3.145 -8.011 1.00 95.31 92 ALA A O 1
ATOM 772 N N . VAL A 1 93 ? -13.382 -2.163 -9.117 1.00 93.12 93 VAL A N 1
ATOM 773 C CA . VAL A 1 93 ? -12.341 -3.071 -8.608 1.00 93.12 93 VAL A CA 1
ATOM 774 C C . VAL A 1 93 ? -12.260 -3.020 -7.082 1.00 93.12 93 VAL A C 1
ATOM 776 O O . VAL A 1 93 ? -12.208 -4.066 -6.439 1.00 93.12 93 VAL A O 1
ATOM 779 N N . ASN A 1 94 ? -12.312 -1.826 -6.484 1.00 91.25 94 ASN A N 1
ATOM 780 C CA . ASN A 1 94 ? -12.305 -1.686 -5.029 1.00 91.25 94 ASN A CA 1
ATOM 781 C C . ASN A 1 94 ? -13.540 -2.330 -4.378 1.00 91.25 94 ASN A C 1
ATOM 783 O O . ASN A 1 94 ? -13.402 -3.027 -3.379 1.00 91.25 94 ASN A O 1
ATOM 787 N N . ARG A 1 95 ? -14.737 -2.152 -4.954 1.00 93.44 95 ARG A N 1
ATOM 788 C CA . ARG A 1 95 ? -15.965 -2.805 -4.465 1.00 93.44 95 ARG A CA 1
ATOM 789 C C . ARG A 1 95 ? -15.836 -4.327 -4.471 1.00 93.44 95 ARG A C 1
ATOM 791 O O . ARG A 1 95 ? -16.170 -4.954 -3.472 1.00 93.44 95 ARG A O 1
ATOM 798 N N . LEU A 1 96 ? -15.305 -4.904 -5.549 1.00 93.19 96 LEU A N 1
ATOM 799 C CA . LEU A 1 96 ? -15.071 -6.348 -5.643 1.00 93.19 96 LEU A CA 1
ATOM 800 C C . LEU A 1 96 ? -14.050 -6.834 -4.609 1.00 93.19 96 LEU A C 1
ATOM 802 O O . LEU A 1 96 ? -14.278 -7.847 -3.954 1.00 93.19 96 LEU A O 1
ATOM 806 N N . ALA A 1 97 ? -12.948 -6.104 -4.425 1.00 90.94 97 ALA A N 1
ATOM 807 C CA . ALA A 1 97 ? -11.940 -6.439 -3.421 1.00 90.94 97 ALA A CA 1
ATOM 808 C C . ALA A 1 97 ? -12.514 -6.392 -1.995 1.00 90.94 97 ALA A C 1
ATOM 810 O O . ALA A 1 97 ? -12.298 -7.317 -1.214 1.00 90.94 97 ALA A O 1
ATOM 811 N N . VAL A 1 98 ? -13.296 -5.355 -1.673 1.00 89.88 98 VAL A N 1
ATOM 812 C CA . VAL A 1 98 ? -13.982 -5.233 -0.379 1.00 89.88 98 VAL A CA 1
ATOM 813 C C . VAL A 1 98 ? -14.989 -6.366 -0.185 1.00 89.88 98 VAL A C 1
ATOM 815 O O . VAL A 1 98 ? -15.000 -6.966 0.884 1.00 89.88 98 VAL A O 1
ATOM 818 N N . ALA A 1 99 ? -15.794 -6.694 -1.200 1.00 91.50 99 ALA A N 1
ATOM 819 C CA . ALA A 1 99 ? -16.768 -7.782 -1.123 1.00 91.50 99 ALA A CA 1
ATOM 820 C C . ALA A 1 99 ? -16.094 -9.136 -0.857 1.00 91.50 99 ALA A C 1
ATOM 822 O O . ALA A 1 99 ? -16.508 -9.852 0.051 1.00 91.50 99 ALA A O 1
ATOM 823 N N . ARG A 1 100 ? -15.003 -9.443 -1.573 1.00 92.31 100 ARG A N 1
ATOM 824 C CA . ARG A 1 100 ? -14.197 -10.656 -1.352 1.00 92.31 100 ARG A CA 1
ATOM 825 C C . ARG A 1 100 ? -13.596 -10.707 0.049 1.00 92.31 100 ARG A C 1
ATOM 827 O O . ARG A 1 100 ? -13.636 -11.742 0.704 1.00 92.31 100 ARG A O 1
ATOM 834 N N . TRP A 1 101 ? -13.052 -9.591 0.534 1.00 91.25 101 TRP A N 1
ATOM 835 C CA . TRP A 1 101 ? -12.517 -9.536 1.894 1.00 91.25 101 TRP A CA 1
ATOM 836 C C . TRP A 1 101 ? -13.618 -9.767 2.934 1.00 91.25 101 TRP A C 1
ATOM 838 O O . TRP A 1 101 ? -13.410 -10.524 3.878 1.00 91.25 101 TRP A O 1
ATOM 848 N N . GLN A 1 102 ? -14.795 -9.164 2.745 1.00 91.38 102 GLN A N 1
ATOM 849 C CA . GLN A 1 102 ? -15.935 -9.333 3.645 1.00 91.38 102 GLN A CA 1
ATOM 850 C C . GLN A 1 102 ? -16.452 -10.773 3.666 1.00 91.38 102 GLN A C 1
ATOM 852 O O . GLN A 1 102 ? -16.734 -11.279 4.749 1.00 91.38 102 GLN A O 1
ATOM 857 N N . SER A 1 103 ? -16.550 -11.433 2.507 1.00 91.31 103 SER A N 1
ATOM 858 C CA . SER A 1 103 ? -16.978 -12.834 2.430 1.00 91.31 103 SER A CA 1
ATOM 859 C C . SER A 1 103 ? -15.964 -13.780 3.070 1.00 91.31 103 SER A C 1
ATOM 861 O O . SER A 1 103 ? -16.356 -14.734 3.728 1.00 91.31 103 SER A O 1
ATOM 863 N N . ALA A 1 104 ? -14.670 -13.490 2.927 1.00 89.56 104 ALA A N 1
ATOM 864 C CA . ALA A 1 104 ? -13.593 -14.273 3.527 1.00 89.56 104 ALA A CA 1
ATOM 865 C C . ALA A 1 104 ? -13.404 -14.024 5.038 1.00 89.56 104 ALA A C 1
ATOM 867 O O . ALA A 1 104 ? -12.780 -14.836 5.711 1.00 89.56 104 ALA A O 1
ATOM 868 N N . ASN A 1 105 ? -13.905 -12.906 5.580 1.00 91.38 105 ASN A N 1
ATOM 869 C CA . ASN A 1 105 ? -13.681 -12.496 6.975 1.00 91.38 105 ASN A CA 1
ATOM 870 C C . ASN A 1 105 ? -14.995 -12.129 7.701 1.00 91.38 105 ASN A C 1
ATOM 872 O O . ASN A 1 105 ? -15.106 -11.024 8.252 1.00 91.38 105 ASN A O 1
ATOM 876 N N . PRO A 1 106 ? -16.006 -13.018 7.733 1.00 92.44 106 PRO A N 1
ATOM 877 C CA . PRO A 1 106 ? -17.322 -12.694 8.285 1.00 92.44 106 PRO A CA 1
ATOM 878 C C . PRO A 1 106 ? -17.264 -12.320 9.774 1.00 92.44 106 PRO A C 1
ATOM 880 O O . PRO A 1 106 ? -17.940 -11.381 10.196 1.00 92.44 106 PRO A O 1
ATOM 883 N N . GLU A 1 107 ? -16.405 -12.980 10.557 1.00 92.31 107 GLU A N 1
ATOM 884 C CA . GLU A 1 107 ? -16.201 -12.694 11.984 1.00 92.31 107 GLU A CA 1
ATOM 885 C C . GLU A 1 107 ? -15.668 -11.274 12.234 1.00 92.31 107 GLU A C 1
ATOM 887 O O . GLU A 1 107 ? -16.216 -10.536 13.055 1.00 92.31 107 GLU A O 1
ATOM 892 N N . LYS A 1 108 ? -14.665 -10.830 11.462 1.00 92.12 108 LYS A N 1
ATOM 893 C CA . LYS A 1 108 ? -14.086 -9.484 11.582 1.00 92.12 108 LYS A CA 1
ATOM 894 C C . LYS A 1 108 ? -15.106 -8.415 11.199 1.00 92.12 108 LYS A C 1
ATOM 896 O O . LYS A 1 108 ? -15.205 -7.370 11.848 1.00 92.12 108 LYS A O 1
ATOM 901 N N . VAL A 1 109 ? -15.896 -8.682 10.157 1.00 94.19 109 VAL A N 1
ATOM 902 C CA . VAL A 1 109 ? -16.984 -7.800 9.716 1.00 94.19 109 VAL A CA 1
ATOM 903 C C . VAL A 1 109 ? -18.057 -7.684 10.796 1.00 94.19 109 VAL A C 1
ATOM 905 O O . VAL A 1 109 ? -18.475 -6.568 11.116 1.00 94.19 109 VAL A O 1
ATOM 908 N N . ALA A 1 110 ? -18.494 -8.807 11.368 1.00 94.25 110 ALA A N 1
ATOM 909 C CA . ALA A 1 110 ? -19.484 -8.831 12.440 1.00 94.25 110 ALA A CA 1
ATOM 910 C C . ALA A 1 110 ? -18.989 -8.052 13.665 1.00 94.25 110 ALA A C 1
ATOM 912 O O . ALA A 1 110 ? -19.697 -7.173 14.1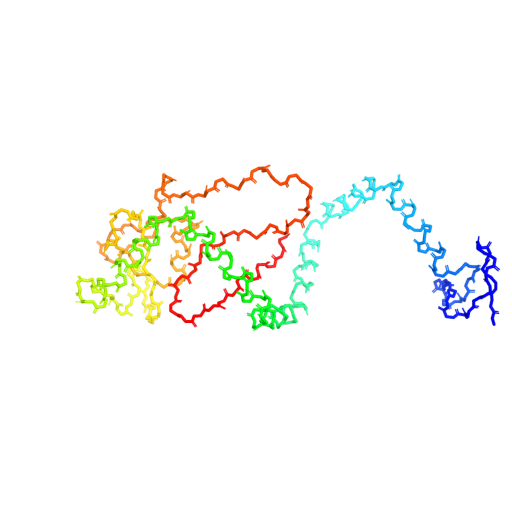61 1.00 94.25 110 ALA A O 1
ATOM 913 N N . ALA A 1 111 ? -17.745 -8.286 14.080 1.00 95.00 111 ALA A N 1
ATOM 914 C CA . ALA A 1 111 ? -17.158 -7.622 15.232 1.00 95.00 111 ALA A CA 1
ATOM 915 C C . ALA A 1 111 ? -17.024 -6.106 15.052 1.00 95.00 111 ALA A C 1
ATOM 917 O O . ALA A 1 111 ? -17.382 -5.330 15.939 1.00 95.00 111 ALA A O 1
ATOM 918 N N . SER A 1 112 ? -16.584 -5.664 13.871 1.00 93.81 112 SER A N 1
ATOM 919 C CA . SER A 1 112 ? -16.502 -4.240 13.532 1.00 93.81 112 SER A CA 1
ATOM 920 C C . SER A 1 112 ? -17.881 -3.565 13.518 1.00 93.81 112 SER A C 1
ATOM 922 O O . SER A 1 112 ? -18.042 -2.449 14.023 1.00 93.81 112 SER A O 1
ATOM 924 N N . ARG A 1 113 ? -18.904 -4.243 12.975 1.00 96.00 113 ARG A N 1
ATOM 925 C CA . ARG A 1 113 ? -20.291 -3.744 12.963 1.00 96.00 113 ARG A CA 1
ATOM 926 C C . ARG A 1 113 ? -20.859 -3.621 14.374 1.00 96.00 113 ARG A C 1
ATOM 928 O O . ARG A 1 113 ? -21.478 -2.603 14.680 1.00 96.00 113 ARG A O 1
ATOM 935 N N . GLU A 1 114 ? -20.639 -4.621 15.219 1.00 97.38 114 GLU A N 1
ATOM 936 C CA . GLU A 1 114 ? -21.095 -4.612 16.610 1.00 97.38 114 GLU A CA 1
ATOM 937 C C . GLU A 1 114 ? -20.401 -3.515 17.422 1.00 97.38 114 GLU A C 1
ATOM 939 O O . GLU A 1 114 ? -21.080 -2.738 18.090 1.00 97.38 114 GLU A O 1
ATOM 944 N N . LEU A 1 115 ? -19.078 -3.359 17.288 1.00 96.88 115 LEU A N 1
ATOM 945 C CA . LEU A 1 115 ? -18.352 -2.259 17.927 1.00 96.88 115 LEU A CA 1
ATOM 946 C C . LEU A 1 115 ? -18.938 -0.900 17.540 1.00 96.88 115 LEU A C 1
ATOM 948 O O . LEU A 1 115 ? -19.188 -0.061 18.401 1.00 96.88 115 LEU A O 1
ATOM 952 N N . ARG A 1 116 ? -19.175 -0.673 16.241 1.00 95.94 116 ARG A N 1
ATOM 953 C CA . ARG A 1 116 ? -19.740 0.591 15.749 1.00 95.94 116 ARG A CA 1
ATOM 954 C C . ARG A 1 116 ? -21.090 0.884 16.397 1.00 95.94 116 ARG A C 1
ATOM 956 O O . ARG A 1 116 ? -21.313 2.007 16.840 1.00 95.94 116 ARG A O 1
ATOM 963 N N . ARG A 1 117 ? -21.969 -0.120 16.469 1.00 97.44 117 ARG A N 1
ATOM 964 C CA . ARG A 1 117 ? -23.276 -0.006 17.133 1.00 97.44 117 ARG A CA 1
ATOM 965 C C . ARG A 1 117 ? -23.115 0.289 18.622 1.00 97.44 117 ARG A C 1
ATOM 967 O O . ARG A 1 117 ? -23.811 1.155 19.137 1.00 97.44 117 ARG A O 1
ATOM 974 N N . ALA A 1 118 ? -22.188 -0.385 19.299 1.00 97.69 118 ALA A N 1
ATOM 975 C CA . ALA A 1 118 ? -21.926 -0.183 20.719 1.00 97.69 118 ALA A CA 1
ATOM 976 C C . ALA A 1 118 ? -21.397 1.229 21.022 1.00 97.69 118 ALA A C 1
ATOM 978 O O . ALA A 1 118 ? -21.843 1.843 21.987 1.00 97.69 118 ALA A O 1
ATOM 979 N N . VAL A 1 119 ? -20.515 1.772 20.177 1.00 96.56 119 VAL A N 1
ATOM 980 C CA . VAL A 1 119 ? -20.039 3.161 20.286 1.00 96.56 119 VAL A CA 1
ATOM 981 C C . VAL A 1 119 ? -21.175 4.149 20.033 1.00 96.56 119 VAL A C 1
ATOM 983 O O . VAL A 1 119 ? -21.358 5.079 20.810 1.00 96.56 119 VAL A O 1
ATOM 986 N N . GLN A 1 120 ? -21.978 3.932 18.989 1.00 96.50 120 GLN A N 1
ATOM 987 C CA . GLN A 1 120 ? -23.109 4.807 18.664 1.00 96.50 120 GLN A CA 1
ATOM 988 C C . GLN A 1 120 ? -24.162 4.842 19.781 1.00 96.50 120 GLN A C 1
ATOM 990 O O . GLN A 1 120 ? -24.740 5.888 20.047 1.00 96.50 120 GLN A O 1
ATOM 995 N N . ARG A 1 121 ? -24.396 3.706 20.446 1.00 97.12 121 ARG A N 1
ATOM 996 C CA . ARG A 1 121 ? -25.311 3.591 21.592 1.00 97.12 121 ARG A CA 1
ATOM 997 C C . ARG A 1 121 ? -24.691 4.046 22.919 1.00 97.12 121 ARG A C 1
ATOM 999 O O . ARG A 1 121 ? -25.368 3.990 23.936 1.00 97.12 121 ARG A O 1
ATOM 1006 N N . GLY A 1 122 ? -23.411 4.423 22.942 1.00 96.50 122 GLY A N 1
ATOM 1007 C CA . GLY A 1 122 ? -22.701 4.816 24.164 1.00 96.50 122 GLY A CA 1
ATOM 1008 C C . GLY A 1 122 ? -22.340 3.665 25.114 1.00 96.50 122 GLY A C 1
ATOM 1009 O O . GLY A 1 122 ? -21.819 3.920 26.196 1.00 96.50 122 GLY A O 1
ATOM 1010 N N . VAL A 1 123 ? -22.567 2.407 24.714 1.00 97.19 123 VAL A N 1
ATOM 1011 C CA . VAL A 1 123 ? -22.186 1.206 25.485 1.00 97.19 123 VAL A CA 1
ATOM 1012 C C . VAL A 1 123 ? -20.664 1.088 25.582 1.00 97.19 123 VAL A C 1
ATOM 1014 O O . VAL A 1 123 ? -20.133 0.730 26.628 1.00 97.19 123 VAL A O 1
ATOM 1017 N N . VAL A 1 124 ? -19.957 1.404 24.494 1.00 97.25 124 VAL A N 1
ATOM 1018 C CA . VAL A 1 124 ? -18.493 1.513 24.476 1.00 97.25 124 VAL A CA 1
ATOM 1019 C C . VAL A 1 124 ? -18.135 2.986 24.355 1.00 97.25 124 VAL A C 1
ATOM 1021 O O . VAL A 1 124 ? -18.467 3.633 23.362 1.00 97.25 124 VAL A O 1
ATOM 1024 N N . ARG A 1 125 ? -17.436 3.523 25.356 1.00 95.62 125 ARG A N 1
ATOM 1025 C CA . ARG A 1 125 ? -16.959 4.907 25.325 1.00 95.62 125 ARG A CA 1
ATOM 1026 C C . ARG A 1 125 ? -15.676 4.984 24.509 1.00 95.62 125 ARG A C 1
ATOM 1028 O O . ARG A 1 125 ? -14.659 4.413 24.886 1.00 95.62 125 ARG A O 1
ATOM 1035 N N . LYS A 1 126 ? -15.730 5.701 23.388 1.00 95.56 126 LYS A N 1
ATOM 1036 C CA . LYS A 1 126 ? -14.545 5.996 22.584 1.00 95.56 126 LYS A CA 1
ATOM 1037 C C . LYS A 1 126 ? -13.759 7.138 23.248 1.00 95.56 126 LYS A C 1
ATOM 1039 O O . LYS A 1 126 ? -14.341 8.205 23.443 1.00 95.56 126 LYS A O 1
ATOM 1044 N N . PRO A 1 127 ? -12.471 6.956 23.576 1.00 95.88 127 PRO A N 1
ATOM 1045 C CA . PRO A 1 127 ? -11.664 8.013 24.168 1.00 95.88 127 PRO A CA 1
ATOM 1046 C C . PRO A 1 127 ? -11.391 9.131 23.155 1.00 95.88 127 PRO A C 1
ATOM 1048 O O . PRO A 1 127 ? -11.479 8.943 21.939 1.00 95.88 127 PRO A O 1
ATOM 1051 N N . THR A 1 128 ? -11.045 10.314 23.660 1.00 96.00 128 THR A N 1
ATOM 1052 C CA . THR A 1 128 ? -10.679 11.485 22.841 1.00 96.00 128 THR A CA 1
ATOM 1053 C C . THR A 1 128 ? -9.227 11.436 22.362 1.00 96.00 128 THR A C 1
ATOM 1055 O O . THR A 1 128 ? -8.876 12.070 21.365 1.00 96.00 128 THR A O 1
ATOM 1058 N N . VAL A 1 129 ? -8.391 10.652 23.047 1.00 97.38 129 VAL A N 1
ATOM 1059 C CA . VAL A 1 129 ? -6.964 10.464 22.771 1.00 97.38 129 VAL A CA 1
ATOM 1060 C C . VAL A 1 129 ? -6.628 8.984 22.631 1.00 97.38 129 VAL A C 1
ATOM 1062 O O . VAL A 1 129 ? -7.316 8.121 23.167 1.00 97.38 129 VAL A O 1
ATOM 1065 N N . CYS A 1 130 ? -5.542 8.699 21.918 1.00 97.69 130 CYS A N 1
ATOM 1066 C CA . CYS A 1 130 ? -4.970 7.360 21.800 1.00 97.69 130 CYS A CA 1
ATOM 1067 C C . CYS A 1 130 ? -4.747 6.708 23.182 1.00 97.69 130 CYS A C 1
ATOM 1069 O O . CYS A 1 130 ? -4.246 7.363 24.098 1.00 97.69 130 CYS A O 1
ATOM 1071 N N . GLU A 1 131 ? -5.073 5.421 23.324 1.00 97.00 131 GLU A N 1
ATOM 1072 C CA . GLU A 1 131 ? -4.946 4.676 24.592 1.00 97.00 131 GLU A CA 1
ATOM 1073 C C . GLU A 1 131 ? -3.538 4.130 24.861 1.00 97.00 131 GLU A C 1
ATOM 1075 O O . GLU A 1 131 ? -3.276 3.579 25.925 1.00 97.00 131 GLU A O 1
ATOM 1080 N N . ILE A 1 132 ? -2.617 4.299 23.915 1.00 97.38 132 ILE A N 1
ATOM 1081 C CA . ILE A 1 132 ? -1.209 3.910 24.059 1.00 97.38 132 ILE A CA 1
ATOM 1082 C C . ILE A 1 132 ? -0.515 4.862 25.035 1.00 97.38 132 ILE A C 1
ATOM 1084 O O . ILE A 1 132 ? -0.711 6.076 24.927 1.00 97.38 132 ILE A O 1
ATOM 1088 N N . LEU A 1 133 ? 0.276 4.307 25.960 1.00 95.06 133 LEU A N 1
ATOM 1089 C CA . LEU A 1 133 ? 0.858 4.993 27.121 1.00 95.06 133 LEU A CA 1
ATOM 1090 C C . LEU A 1 133 ? 1.504 6.336 26.748 1.00 95.06 133 LEU A C 1
ATOM 1092 O O . LEU A 1 133 ? 1.059 7.383 27.213 1.00 95.06 133 LEU A O 1
ATOM 1096 N N . ASP A 1 134 ? 2.442 6.316 25.803 1.00 92.50 134 ASP A N 1
ATOM 1097 C CA . ASP A 1 134 ? 3.237 7.487 25.408 1.00 92.50 134 ASP A CA 1
ATOM 1098 C C . ASP A 1 134 ? 2.617 8.275 24.239 1.00 92.50 134 ASP A C 1
ATOM 1100 O O . ASP A 1 134 ? 3.308 8.869 23.408 1.00 92.50 134 ASP A O 1
ATOM 1104 N N . CYS A 1 135 ? 1.284 8.254 24.117 1.00 95.69 135 CYS A N 1
ATOM 1105 C CA . CYS A 1 135 ? 0.574 8.914 23.028 1.00 95.69 135 CYS A CA 1
ATOM 1106 C C . CYS A 1 135 ? -0.519 9.871 23.508 1.00 95.69 135 CYS A C 1
ATOM 1108 O O . CYS A 1 135 ? -1.487 9.493 24.170 1.00 95.69 135 CYS A O 1
ATOM 1110 N N . THR A 1 136 ? -0.429 11.116 23.049 1.00 95.19 136 THR A N 1
ATOM 1111 C CA . THR A 1 136 ? -1.423 12.176 23.287 1.00 95.19 136 THR A CA 1
ATOM 1112 C C . THR A 1 136 ? -2.202 12.553 22.026 1.00 95.19 136 THR A C 1
ATOM 1114 O O . THR A 1 136 ? -2.992 13.493 22.039 1.00 95.19 136 THR A O 1
ATOM 1117 N N . ARG A 1 137 ? -2.012 11.822 20.916 1.00 95.00 137 ARG A N 1
ATOM 1118 C CA . ARG A 1 137 ? -2.665 12.140 19.641 1.00 95.00 137 ARG A CA 1
ATOM 1119 C C . ARG A 1 137 ? -4.184 12.021 19.771 1.00 95.00 137 ARG A C 1
ATOM 1121 O O . ARG A 1 137 ? -4.704 10.929 20.012 1.00 95.00 137 ARG A O 1
ATOM 1128 N N . ALA A 1 138 ? -4.857 13.146 19.559 1.00 91.69 138 ALA A N 1
ATOM 1129 C CA . ALA A 1 138 ? -6.303 13.249 19.437 1.00 91.69 138 ALA A CA 1
ATOM 1130 C C . ALA A 1 138 ? -6.755 13.117 17.970 1.00 91.69 138 ALA A C 1
ATOM 1132 O O . ALA A 1 138 ? -5.941 13.158 17.039 1.00 91.69 138 ALA A O 1
ATOM 1133 N N . GLY A 1 139 ? -8.062 12.954 17.762 1.00 90.88 139 GLY A N 1
ATOM 1134 C CA . GLY A 1 139 ? -8.692 12.908 16.440 1.00 90.88 139 GLY A CA 1
ATOM 1135 C C . GLY A 1 139 ? -9.233 11.526 16.077 1.00 90.88 139 GLY A C 1
ATOM 1136 O O . GLY A 1 139 ? -9.896 10.870 16.879 1.00 90.88 139 GLY A O 1
ATOM 1137 N N . ILE A 1 140 ? -8.990 11.081 14.840 1.00 93.56 140 ILE A N 1
ATOM 1138 C CA . ILE A 1 140 ? -9.514 9.798 14.355 1.00 93.56 140 ILE A CA 1
ATOM 1139 C C . ILE A 1 140 ? -8.750 8.647 15.018 1.00 93.56 140 ILE A C 1
ATOM 1141 O O . ILE A 1 140 ? -7.606 8.351 14.671 1.00 93.56 140 ILE A O 1
ATOM 1145 N N . LEU A 1 141 ? -9.415 7.991 15.968 1.00 95.94 141 LEU A N 1
ATOM 1146 C CA . LEU A 1 141 ? -8.959 6.736 16.561 1.00 95.94 141 LEU A CA 1
ATOM 1147 C C . LEU A 1 141 ? -9.640 5.540 15.893 1.00 95.94 141 LEU A C 1
ATOM 1149 O O . LEU A 1 141 ? -10.837 5.587 15.578 1.00 95.94 141 LEU A O 1
ATOM 1153 N N . HIS A 1 142 ? -8.878 4.465 15.743 1.00 94.38 142 HIS A N 1
ATOM 1154 C CA . HIS A 1 142 ? -9.292 3.179 15.200 1.00 94.38 142 HIS A CA 1
ATOM 1155 C C . HIS A 1 142 ? -9.405 2.168 16.340 1.00 94.38 142 HIS A C 1
ATOM 1157 O O . HIS A 1 142 ? -8.527 2.118 17.199 1.00 94.38 142 HIS A O 1
ATOM 1163 N N . GLY A 1 143 ? -10.478 1.378 16.349 1.00 95.75 143 GLY A N 1
ATOM 1164 C CA . GLY A 1 143 ? -10.619 0.262 17.282 1.00 95.75 143 GLY A CA 1
ATOM 1165 C C . GLY A 1 143 ? -9.802 -0.929 16.794 1.00 95.75 143 GLY A C 1
ATOM 1166 O O . GLY A 1 143 ? -10.078 -1.457 15.720 1.00 95.75 143 GLY A O 1
ATOM 1167 N N . HIS A 1 144 ? -8.806 -1.325 17.575 1.00 95.31 144 HIS A N 1
ATOM 1168 C CA . HIS A 1 144 ? -8.005 -2.520 17.380 1.00 95.31 144 HIS A CA 1
ATOM 1169 C C . HIS A 1 144 ? -8.626 -3.688 18.153 1.00 95.31 144 HIS A C 1
ATOM 1171 O O . HIS A 1 144 ? -8.739 -3.631 19.380 1.00 95.31 144 HIS A O 1
ATOM 1177 N N . HIS A 1 145 ? -8.998 -4.751 17.444 1.00 93.81 145 HIS A N 1
ATOM 1178 C CA . HIS A 1 145 ? -9.483 -5.997 18.037 1.00 93.81 145 HIS A CA 1
ATOM 1179 C C . HIS A 1 145 ? -8.318 -6.964 18.252 1.00 93.81 145 HIS A C 1
ATOM 1181 O O . HIS A 1 145 ? -7.747 -7.452 17.281 1.00 93.81 145 HIS A O 1
ATOM 1187 N N . GLN A 1 146 ? -8.009 -7.290 19.509 1.00 92.06 146 GLN A N 1
ATOM 1188 C CA . GLN A 1 146 ? -7.076 -8.387 19.816 1.00 92.06 146 GLN A CA 1
ATOM 1189 C C . GLN A 1 146 ? -7.746 -9.757 19.641 1.00 92.06 146 GLN A C 1
ATOM 1191 O O . GLN A 1 146 ? -7.119 -10.719 19.200 1.00 92.06 146 GLN A O 1
ATOM 1196 N N . ASP A 1 147 ? -9.037 -9.825 19.974 1.00 92.56 147 ASP A N 1
ATOM 1197 C CA . ASP A 1 147 ? -9.890 -10.994 19.795 1.00 92.56 147 ASP A CA 1
ATOM 1198 C C . ASP A 1 147 ? -11.213 -10.553 19.158 1.00 92.56 147 ASP A C 1
ATOM 1200 O O . ASP A 1 147 ? -12.050 -9.908 19.791 1.00 92.56 147 ASP A O 1
ATOM 1204 N N . TYR A 1 148 ? -11.426 -10.919 17.893 1.00 91.56 148 TYR A N 1
ATOM 1205 C CA . TYR A 1 148 ? -12.649 -10.572 17.164 1.00 91.56 148 TYR A CA 1
ATOM 1206 C C . TYR A 1 148 ? -13.914 -11.243 17.731 1.00 91.56 148 TYR A C 1
ATOM 1208 O O . TYR A 1 148 ? -15.017 -10.772 17.463 1.00 91.56 148 TYR A O 1
ATOM 1216 N N . ARG A 1 149 ? -13.791 -12.277 18.577 1.00 92.56 149 ARG A N 1
ATOM 1217 C CA . ARG A 1 149 ? -14.924 -12.884 19.305 1.00 92.56 149 ARG A CA 1
ATOM 1218 C C . ARG A 1 149 ? -15.424 -11.991 20.441 1.00 92.56 149 ARG A C 1
ATOM 1220 O O . ARG A 1 149 ? -16.528 -12.194 20.937 1.00 92.56 149 ARG A O 1
ATOM 1227 N N . ARG A 1 150 ? -14.634 -10.989 20.845 1.00 93.75 150 ARG A N 1
ATOM 1228 C CA . ARG A 1 150 ? -14.965 -9.994 21.874 1.00 93.75 150 ARG A CA 1
ATOM 1229 C C . ARG A 1 150 ? -15.122 -8.619 21.216 1.00 93.75 150 ARG A C 1
ATOM 1231 O O . ARG A 1 150 ? -14.280 -7.744 21.384 1.00 93.75 150 ARG A O 1
ATOM 1238 N N . PRO A 1 151 ? -16.209 -8.374 20.466 1.00 94.06 151 PRO A N 1
ATOM 1239 C CA . PRO A 1 151 ? -16.303 -7.232 19.554 1.00 94.06 151 PRO A CA 1
ATOM 1240 C C . PRO A 1 151 ? -16.267 -5.859 20.233 1.00 94.06 151 PRO A C 1
ATOM 1242 O O . PRO A 1 151 ? -15.934 -4.868 19.587 1.00 94.06 151 PRO A O 1
ATOM 1245 N N . ARG A 1 152 ? -16.617 -5.799 21.522 1.00 95.81 152 ARG A N 1
ATOM 1246 C CA . ARG A 1 152 ? -16.617 -4.580 22.344 1.00 95.81 152 ARG A CA 1
ATOM 1247 C C . ARG A 1 152 ? -15.306 -4.367 23.104 1.00 95.81 152 ARG A C 1
ATOM 1249 O O . ARG A 1 152 ? -15.096 -3.278 23.625 1.00 95.81 152 ARG A O 1
ATOM 1256 N N . ASP A 1 153 ? -14.453 -5.386 23.166 1.00 95.12 153 ASP A N 1
ATOM 1257 C CA . ASP A 1 153 ? -13.149 -5.329 23.819 1.00 95.12 153 ASP A CA 1
ATOM 1258 C C . ASP A 1 153 ? -12.101 -4.909 22.792 1.00 95.12 153 ASP A C 1
ATOM 1260 O O . ASP A 1 153 ? -11.546 -5.719 22.045 1.00 95.12 153 ASP A O 1
ATOM 1264 N N . VAL A 1 154 ? -11.911 -3.598 22.693 1.00 95.81 154 VAL A N 1
ATOM 1265 C CA . VAL A 1 154 ? -11.005 -2.994 21.724 1.00 95.81 154 VAL A CA 1
ATOM 1266 C C . VAL A 1 154 ? -10.096 -1.986 22.379 1.00 95.81 154 VAL A C 1
ATOM 1268 O O . VAL A 1 154 ? -10.432 -1.379 23.390 1.00 95.81 154 VAL A O 1
ATOM 1271 N N . VAL A 1 155 ? -8.961 -1.773 21.728 1.00 96.00 155 VAL A N 1
ATOM 1272 C CA . VAL A 1 155 ? -8.054 -0.670 22.023 1.00 96.00 155 VAL A CA 1
ATOM 1273 C C . VAL A 1 155 ? -8.253 0.412 20.973 1.00 96.00 155 VAL A C 1
ATOM 1275 O O . VAL A 1 155 ? -8.096 0.163 19.781 1.00 96.00 155 VAL A O 1
ATOM 1278 N N . PHE A 1 156 ? -8.551 1.633 21.386 1.00 97.12 156 PHE A N 1
ATOM 1279 C CA . PHE A 1 156 ? -8.604 2.795 20.515 1.00 97.12 156 PHE A CA 1
ATOM 1280 C C . PHE A 1 156 ? -7.215 3.417 20.354 1.00 97.12 156 PHE A C 1
ATOM 1282 O O . PHE A 1 156 ? -6.663 4.055 21.252 1.00 97.12 156 PHE A O 1
ATOM 1289 N N . ALA A 1 157 ? -6.657 3.280 19.155 1.00 96.50 157 ALA A N 1
ATOM 1290 C CA . ALA A 1 157 ? -5.334 3.786 18.814 1.00 96.50 157 ALA A CA 1
ATOM 1291 C C . ALA A 1 157 ? -5.387 4.740 17.613 1.00 96.50 157 ALA A C 1
ATOM 1293 O O . ALA A 1 157 ? -6.260 4.642 16.748 1.00 96.50 157 ALA A O 1
ATOM 1294 N N . CYS A 1 158 ? -4.440 5.678 17.529 1.00 96.50 158 CYS A N 1
ATOM 1295 C CA . CYS A 1 158 ? -4.252 6.462 16.307 1.00 96.50 158 CYS A CA 1
ATOM 1296 C C . CYS A 1 158 ? -3.760 5.561 15.159 1.00 96.50 158 CYS A C 1
ATOM 1298 O O . CYS A 1 158 ? -3.246 4.471 15.406 1.00 96.50 158 CYS A O 1
ATOM 1300 N N . SER A 1 159 ? -3.876 6.012 13.906 1.00 94.56 159 SER A N 1
ATOM 1301 C CA . SER A 1 159 ? -3.514 5.203 12.726 1.00 94.56 159 SER A CA 1
ATOM 1302 C C . SER A 1 159 ? -2.103 4.604 12.797 1.00 94.56 159 SER A C 1
ATOM 1304 O O . SER A 1 159 ? -1.929 3.424 12.504 1.00 94.56 159 SER A O 1
ATOM 1306 N N . ARG A 1 160 ? -1.118 5.385 13.267 1.00 94.31 160 ARG A N 1
ATOM 1307 C CA . ARG A 1 160 ? 0.269 4.934 13.467 1.00 94.31 160 ARG A CA 1
ATOM 1308 C C . ARG A 1 160 ? 0.352 3.746 14.426 1.00 94.31 160 ARG A C 1
ATOM 1310 O O . ARG A 1 160 ? 0.937 2.730 14.077 1.00 94.31 160 ARG A O 1
ATOM 1317 N N . HIS A 1 161 ? -0.206 3.878 15.629 1.00 95.56 161 HIS A N 1
ATOM 1318 C CA . HIS A 1 161 ? -0.111 2.817 16.631 1.00 95.56 161 HIS A CA 1
ATOM 1319 C C . HIS A 1 161 ? -0.985 1.615 16.278 1.00 95.56 161 HIS A C 1
ATOM 1321 O O . HIS A 1 161 ? -0.598 0.487 16.548 1.00 95.56 161 HIS A O 1
ATOM 1327 N N . HIS A 1 162 ? -2.126 1.838 15.624 1.00 94.19 162 HIS A N 1
ATOM 1328 C CA . HIS A 1 162 ? -2.946 0.755 15.094 1.00 94.19 162 HIS A CA 1
ATOM 1329 C C . HIS A 1 162 ? -2.152 -0.116 14.104 1.00 94.19 162 HIS A C 1
ATOM 1331 O O . HIS A 1 162 ? -2.179 -1.337 14.210 1.00 94.19 162 HIS A O 1
ATOM 1337 N N . GLU A 1 163 ? -1.410 0.495 13.175 1.00 91.88 163 GLU A N 1
ATOM 1338 C CA . GLU A 1 163 ? -0.522 -0.222 12.247 1.00 91.88 163 GLU A CA 1
ATOM 1339 C C . GLU A 1 163 ? 0.650 -0.906 12.972 1.00 91.88 163 GLU A C 1
ATOM 1341 O O . GLU A 1 163 ? 1.008 -2.040 12.657 1.00 91.88 163 GLU A O 1
ATOM 1346 N N . GLU A 1 164 ? 1.227 -0.240 13.971 1.00 93.44 164 GLU A N 1
ATOM 1347 C CA . GLU A 1 164 ? 2.343 -0.767 14.758 1.00 93.44 164 GLU A CA 1
ATOM 1348 C C . GLU A 1 164 ? 1.970 -2.040 15.527 1.00 93.44 164 GLU A C 1
ATOM 1350 O O . GLU A 1 164 ? 2.715 -3.017 15.455 1.00 93.44 164 GLU A O 1
ATOM 1355 N N . ILE A 1 165 ? 0.783 -2.080 16.144 1.00 93.19 165 ILE A N 1
ATOM 1356 C CA . ILE A 1 165 ? 0.270 -3.276 16.831 1.00 93.19 165 ILE A CA 1
ATOM 1357 C C . ILE A 1 165 ? 0.161 -4.469 15.867 1.00 93.19 165 ILE A C 1
ATOM 1359 O O . ILE A 1 165 ? 0.421 -5.603 16.262 1.00 93.19 165 ILE A O 1
ATOM 1363 N N . HIS A 1 166 ? -0.198 -4.233 14.600 1.00 88.56 166 HIS A N 1
ATOM 1364 C CA . HIS A 1 166 ? -0.358 -5.291 13.592 1.00 88.56 166 HIS A CA 1
ATOM 1365 C C . HIS A 1 166 ? 0.957 -5.797 12.988 1.00 88.56 166 HIS A C 1
ATOM 1367 O O . HIS A 1 166 ? 1.008 -6.927 12.499 1.00 88.56 166 HIS A O 1
ATOM 1373 N N . HIS A 1 167 ? 2.008 -4.975 12.956 1.00 86.81 167 HIS A N 1
ATOM 1374 C CA . HIS A 1 167 ? 3.220 -5.266 12.176 1.00 86.81 167 HIS A CA 1
ATOM 1375 C C . HIS A 1 167 ? 4.505 -5.394 12.985 1.00 86.81 167 HIS A C 1
ATOM 1377 O O . HIS A 1 167 ? 5.507 -5.853 12.435 1.00 86.81 167 HIS A O 1
ATOM 1383 N N . ARG A 1 168 ? 4.509 -4.954 14.241 1.00 85.12 168 ARG A N 1
ATOM 1384 C CA . ARG A 1 168 ? 5.709 -4.931 15.073 1.00 85.12 168 ARG A CA 1
ATOM 1385 C C . ARG A 1 168 ? 5.478 -5.705 16.362 1.00 85.12 168 ARG A C 1
ATOM 1387 O O . ARG A 1 168 ? 5.262 -6.912 16.329 1.00 85.12 168 ARG A O 1
ATOM 1394 N N . GLU A 1 169 ? 5.552 -5.003 17.480 1.00 83.75 169 GLU A N 1
ATOM 1395 C CA . GLU A 1 169 ? 5.529 -5.554 18.819 1.00 83.75 169 GLU A CA 1
ATOM 1396 C C . GLU A 1 169 ? 4.291 -5.072 19.574 1.00 83.75 169 GLU A C 1
ATOM 1398 O O . GLU A 1 169 ? 3.689 -4.055 19.209 1.00 83.75 169 GLU A O 1
ATOM 1403 N N . PRO A 1 170 ? 3.900 -5.790 20.638 1.00 90.81 170 PRO A N 1
ATOM 1404 C CA . PRO A 1 170 ? 2.853 -5.331 21.525 1.00 90.81 170 PRO A CA 1
ATOM 1405 C C . PRO A 1 170 ? 3.153 -3.945 22.098 1.00 90.81 170 PRO A C 1
ATOM 1407 O O . PRO A 1 170 ? 4.239 -3.709 22.621 1.00 90.81 170 PRO A O 1
ATOM 1410 N N . LEU A 1 171 ? 2.169 -3.050 22.068 1.00 94.94 171 LEU A N 1
ATOM 1411 C CA . LEU A 1 171 ? 2.294 -1.714 22.650 1.00 94.94 171 LEU A CA 1
ATOM 1412 C C . LEU A 1 171 ? 1.636 -1.646 24.027 1.00 94.94 171 LEU A C 1
ATOM 1414 O O . LEU A 1 171 ? 0.587 -2.249 24.251 1.00 94.94 171 LEU A O 1
ATOM 1418 N N . ARG A 1 172 ? 2.224 -0.883 24.950 1.00 96.94 172 ARG A N 1
ATOM 1419 C CA . ARG A 1 172 ? 1.672 -0.692 26.297 1.00 96.94 172 ARG A CA 1
ATOM 1420 C C . ARG A 1 172 ? 0.564 0.362 26.297 1.00 96.94 172 ARG A C 1
ATOM 1422 O O . ARG A 1 172 ? 0.707 1.439 25.718 1.00 96.94 172 ARG A O 1
ATOM 1429 N N . LEU A 1 173 ? -0.548 0.036 26.943 1.00 96.12 173 LEU A N 1
ATOM 1430 C CA . LEU A 1 173 ? -1.681 0.928 27.155 1.00 96.12 173 LEU A CA 1
ATOM 1431 C C . LEU A 1 173 ? -1.481 1.791 28.401 1.00 96.12 173 LEU A C 1
ATOM 1433 O O . LEU A 1 173 ? -0.706 1.451 29.295 1.00 96.12 173 LEU A O 1
ATOM 1437 N N . LYS A 1 174 ? -2.238 2.886 28.479 1.00 95.62 174 LYS A N 1
ATOM 1438 C CA . LYS A 1 174 ? -2.295 3.783 29.644 1.00 95.62 174 LYS A CA 1
ATOM 1439 C C . LYS A 1 174 ? -2.760 3.089 30.923 1.00 95.62 174 LYS A C 1
ATOM 1441 O O . LYS A 1 174 ? -2.335 3.473 32.002 1.00 95.62 174 LYS A O 1
ATOM 1446 N N . ASP A 1 175 ? -3.586 2.055 30.800 1.00 93.81 175 ASP A N 1
ATOM 1447 C CA . ASP A 1 175 ? -4.057 1.233 31.921 1.00 93.81 175 ASP A CA 1
ATOM 1448 C C . ASP A 1 175 ? -3.097 0.082 32.291 1.00 93.81 175 ASP A C 1
ATOM 1450 O O . ASP A 1 175 ? -3.410 -0.747 33.142 1.00 93.81 175 ASP A O 1
ATOM 1454 N N . GLY A 1 176 ? -1.930 0.002 31.642 1.00 93.56 176 GLY A N 1
ATOM 1455 C CA . GLY A 1 176 ? -0.912 -1.017 31.894 1.00 93.56 176 GLY A CA 1
ATOM 1456 C C . GLY A 1 176 ? -1.089 -2.328 31.123 1.00 93.56 176 GLY A C 1
ATOM 1457 O O . GLY A 1 176 ? -0.150 -3.129 31.106 1.00 93.56 176 GLY A O 1
ATOM 1458 N N . ARG A 1 177 ? -2.219 -2.555 30.435 1.00 94.88 177 ARG A N 1
ATOM 1459 C CA . ARG A 1 177 ? -2.395 -3.721 29.548 1.00 94.88 177 ARG A CA 1
ATOM 1460 C C . ARG A 1 177 ? -1.524 -3.599 28.292 1.00 94.88 177 ARG A C 1
ATOM 1462 O O . ARG A 1 177 ? -0.950 -2.552 27.995 1.00 94.88 177 ARG A O 1
ATOM 1469 N N . LEU A 1 178 ? -1.434 -4.685 27.524 1.00 94.56 178 LEU A N 1
ATOM 1470 C CA . LEU A 1 178 ? -0.713 -4.721 26.248 1.00 94.56 178 LEU A CA 1
ATOM 1471 C C . LEU A 1 178 ? -1.690 -4.864 25.077 1.00 94.56 178 LEU A C 1
ATOM 1473 O O . LEU A 1 178 ? -2.546 -5.747 25.081 1.00 94.56 178 LEU A O 1
ATOM 1477 N N . ALA A 1 179 ? -1.525 -4.022 24.061 1.00 93.62 179 ALA A N 1
ATOM 1478 C CA . ALA A 1 179 ? -2.152 -4.148 22.755 1.00 93.62 179 ALA A CA 1
ATOM 1479 C C . ALA A 1 179 ? -1.323 -5.070 21.865 1.00 93.62 179 ALA A C 1
ATOM 1481 O O . ALA A 1 179 ? -0.197 -4.730 21.519 1.00 93.62 179 ALA A O 1
ATOM 1482 N N . ARG A 1 180 ? -1.866 -6.235 21.507 1.00 92.62 180 ARG A N 1
ATOM 1483 C CA . ARG A 1 180 ? -1.193 -7.261 20.698 1.00 92.62 180 ARG A CA 1
ATOM 1484 C C . ARG A 1 180 ? -1.913 -7.448 19.373 1.00 92.62 180 ARG A C 1
ATOM 1486 O O . ARG A 1 180 ? -3.129 -7.326 19.342 1.00 92.62 180 ARG A O 1
ATOM 1493 N N . ALA A 1 181 ? -1.177 -7.835 18.333 1.00 89.00 181 ALA A N 1
ATOM 1494 C CA . ALA A 1 181 ? -1.779 -8.312 17.093 1.00 89.00 181 ALA A CA 1
ATOM 1495 C C . ALA A 1 181 ? -2.822 -9.421 17.361 1.00 89.00 181 ALA A C 1
ATOM 1497 O O . ALA A 1 181 ? -2.662 -10.182 18.326 1.00 89.00 181 ALA A O 1
ATOM 1498 N N . PRO A 1 182 ? -3.834 -9.575 16.487 1.00 84.44 182 PRO A N 1
ATOM 1499 C CA . PRO A 1 182 ? -4.822 -10.635 16.617 1.00 84.44 182 PRO A CA 1
ATOM 1500 C C . PRO A 1 182 ? -4.174 -12.020 16.708 1.00 84.44 182 PRO A C 1
ATOM 1502 O O . PRO A 1 182 ? -3.132 -12.288 16.087 1.00 84.44 182 PRO A O 1
ATOM 1505 N N . SER A 1 183 ? -4.806 -12.926 17.458 1.00 75.31 183 SER A N 1
ATOM 1506 C CA . SER A 1 183 ? -4.313 -14.300 17.606 1.00 75.31 183 SER A CA 1
ATOM 1507 C C . SER A 1 183 ? -4.078 -14.966 16.232 1.00 75.31 183 SER A C 1
ATOM 1509 O O . SER A 1 183 ? -4.816 -14.685 15.286 1.00 75.31 183 SER A O 1
ATOM 1511 N N . PRO A 1 184 ? -3.052 -15.831 16.063 1.00 73.44 184 PRO A N 1
ATOM 1512 C CA . PRO A 1 184 ? -2.789 -16.510 14.786 1.00 73.44 184 PRO A CA 1
ATOM 1513 C C . PRO A 1 184 ? -4.018 -17.217 14.201 1.00 73.44 184 PRO A C 1
ATOM 1515 O O . PRO A 1 184 ? -4.257 -17.125 13.004 1.00 73.44 184 PRO A O 1
ATOM 1518 N N . SER A 1 185 ? -4.839 -17.840 15.052 1.00 71.75 185 SER A N 1
ATOM 1519 C CA . SER A 1 185 ? -6.095 -18.500 14.669 1.00 71.75 185 SER A CA 1
ATOM 1520 C C . SER A 1 185 ? -7.149 -17.553 14.087 1.00 71.75 185 SER A C 1
ATOM 1522 O O . SER A 1 185 ? -8.049 -18.001 13.394 1.00 71.75 185 SER A O 1
ATOM 1524 N N . GLN A 1 186 ? -7.037 -16.251 14.355 1.00 69.81 186 GLN A N 1
ATOM 1525 C CA . GLN A 1 186 ? -7.932 -15.194 13.862 1.00 69.81 186 GLN A CA 1
ATOM 1526 C C . GLN A 1 186 ? -7.269 -14.323 12.785 1.00 69.81 186 GLN A C 1
ATOM 1528 O O . GLN A 1 186 ? -7.885 -13.425 12.204 1.00 69.81 186 GLN A O 1
ATOM 1533 N N . ARG A 1 187 ? -5.997 -14.597 12.474 1.00 64.88 187 ARG A N 1
ATOM 1534 C CA . ARG A 1 187 ? -5.306 -14.102 11.282 1.00 64.88 187 ARG A CA 1
ATOM 1535 C C . ARG A 1 187 ? -5.676 -14.993 10.097 1.00 64.88 187 ARG A C 1
ATOM 1537 O O . ARG A 1 187 ? -4.803 -15.527 9.425 1.00 64.88 187 ARG A O 1
ATOM 1544 N N . VAL A 1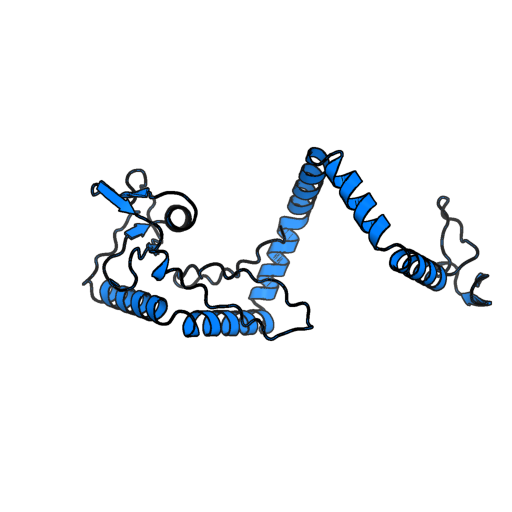 188 ? -6.972 -15.178 9.850 1.00 55.03 188 VAL A N 1
ATOM 1545 C CA . VAL A 1 188 ? -7.443 -15.858 8.643 1.00 55.03 188 VAL A CA 1
ATOM 1546 C C . VAL A 1 188 ? -7.044 -15.019 7.427 1.00 55.03 188 VAL A C 1
ATOM 1548 O O . VAL A 1 188 ? -7.705 -14.059 7.045 1.00 55.03 188 VAL A O 1
ATOM 1551 N N . ASN A 1 189 ? -5.911 -15.357 6.821 1.00 54.22 189 ASN A N 1
ATOM 1552 C CA . ASN A 1 189 ? -5.747 -15.148 5.396 1.00 54.22 189 ASN A CA 1
ATOM 1553 C C . ASN A 1 189 ? -6.439 -16.349 4.763 1.00 54.22 189 ASN A C 1
ATOM 1555 O O . ASN A 1 189 ? -5.923 -17.461 4.854 1.00 54.22 189 ASN A O 1
ATOM 1559 N N . ALA A 1 190 ? -7.630 -16.142 4.200 1.00 42.41 190 ALA A N 1
ATOM 1560 C CA . ALA A 1 190 ? -8.255 -17.159 3.366 1.00 42.41 190 ALA A CA 1
ATOM 1561 C C . ALA A 1 190 ? -7.223 -17.671 2.341 1.00 42.41 190 ALA A C 1
ATOM 1563 O O . ALA A 1 190 ? -6.420 -16.858 1.856 1.00 42.41 190 ALA A O 1
ATOM 1564 N N . PRO A 1 191 ? -7.211 -18.977 2.017 1.00 43.44 191 PRO A N 1
ATOM 1565 C CA . PRO A 1 191 ? -6.398 -19.475 0.922 1.00 43.44 191 PRO A CA 1
ATOM 1566 C C . PRO A 1 191 ? -6.712 -18.632 -0.315 1.00 43.44 191 PRO A C 1
ATOM 1568 O O . PRO A 1 191 ? -7.874 -18.446 -0.671 1.00 43.44 191 PRO A O 1
ATOM 1571 N N . LEU A 1 192 ? -5.680 -18.064 -0.936 1.00 46.78 192 LEU A N 1
ATOM 1572 C CA . LEU A 1 192 ? -5.794 -17.657 -2.329 1.00 46.78 192 LEU A CA 1
ATOM 1573 C C . LEU A 1 192 ? -6.088 -18.951 -3.082 1.00 46.78 192 LEU A C 1
ATOM 1575 O O . LEU A 1 192 ? -5.217 -19.817 -3.102 1.00 46.78 192 LEU A O 1
ATOM 1579 N N . ASP A 1 193 ? -7.303 -19.097 -3.613 1.00 37.19 193 ASP A N 1
ATOM 1580 C CA . ASP A 1 193 ? -7.670 -20.216 -4.477 1.00 37.19 193 ASP A CA 1
ATOM 1581 C C . ASP A 1 193 ? -6.518 -20.486 -5.455 1.00 37.19 193 ASP A C 1
ATOM 1583 O O . ASP A 1 193 ? -6.153 -19.634 -6.271 1.00 37.19 193 ASP A O 1
ATOM 1587 N N . SER A 1 194 ? -5.905 -21.661 -5.327 1.00 40.50 194 SER A N 1
ATOM 1588 C CA . SER A 1 194 ? -4.779 -22.120 -6.141 1.00 40.50 194 SER A CA 1
ATOM 1589 C C . SER A 1 194 ? -5.180 -22.483 -7.575 1.00 40.50 194 SER A C 1
ATOM 1591 O O . SER A 1 194 ? -4.332 -22.915 -8.349 1.00 40.50 194 SER A O 1
ATOM 1593 N N . ASP A 1 195 ? -6.432 -22.237 -7.968 1.00 36.69 195 ASP A N 1
ATOM 1594 C CA . ASP A 1 195 ? -7.021 -22.756 -9.205 1.00 36.69 195 ASP A CA 1
ATOM 1595 C C . ASP A 1 195 ? -7.301 -21.669 -10.254 1.00 36.69 195 ASP A C 1
ATOM 1597 O O . ASP A 1 195 ? -8.327 -21.660 -10.929 1.00 36.69 195 ASP A O 1
ATOM 1601 N N . LEU A 1 196 ? -6.344 -20.758 -10.450 1.00 41.34 196 LEU A N 1
ATOM 1602 C CA . LEU A 1 196 ? -6.221 -19.994 -11.696 1.00 41.34 196 LEU A CA 1
ATOM 1603 C C . LEU A 1 196 ? -4.777 -20.045 -12.193 1.00 41.34 196 LEU A C 1
ATOM 1605 O O . LEU A 1 196 ? -4.029 -19.064 -12.189 1.00 41.34 196 LEU A O 1
ATOM 1609 N N . ALA A 1 197 ? -4.394 -21.233 -12.656 1.00 38.47 197 ALA A N 1
ATOM 1610 C CA . ALA A 1 197 ? -3.312 -21.372 -13.610 1.00 38.47 197 ALA A CA 1
ATOM 1611 C C . ALA A 1 197 ? -3.596 -20.471 -14.829 1.00 38.47 197 ALA A C 1
ATOM 1613 O O . ALA A 1 197 ? -4.700 -20.451 -15.367 1.00 38.47 197 ALA A O 1
ATOM 1614 N N . SER A 1 198 ? -2.566 -19.749 -15.277 1.00 40.25 198 SER A N 1
ATOM 1615 C CA . SER A 1 198 ? -2.505 -18.953 -16.514 1.00 40.25 198 SER A CA 1
ATOM 1616 C C . SER A 1 198 ? -3.287 -17.628 -16.569 1.00 40.25 198 SER A C 1
ATOM 1618 O O . SER A 1 198 ? -4.199 -17.420 -17.359 1.00 40.25 198 SER A O 1
ATOM 1620 N N . GLY A 1 199 ? -2.802 -16.634 -15.827 1.00 31.33 199 GLY A N 1
ATOM 1621 C CA . GLY A 1 199 ? -3.065 -15.233 -16.155 1.00 31.33 199 GLY A CA 1
ATOM 1622 C C . GLY A 1 199 ? -2.419 -14.307 -15.143 1.00 31.33 199 GLY A C 1
ATOM 1623 O O . GLY A 1 199 ? -2.812 -14.304 -13.986 1.00 31.33 199 GLY A O 1
ATOM 1624 N N . GLN A 1 200 ? -1.407 -13.541 -15.559 1.00 38.47 200 GLN A N 1
ATOM 1625 C CA . GLN A 1 200 ? -0.681 -12.591 -14.710 1.00 38.47 200 GLN A CA 1
ATOM 1626 C C . GLN A 1 200 ? -1.627 -11.557 -14.075 1.00 38.47 200 GLN A C 1
ATOM 1628 O O . GLN A 1 200 ? -1.822 -10.460 -14.599 1.00 38.47 200 GLN A O 1
ATOM 1633 N N . VAL A 1 201 ? -2.186 -11.882 -12.914 1.00 30.83 201 VAL A N 1
ATOM 1634 C CA . VAL A 1 201 ? -2.871 -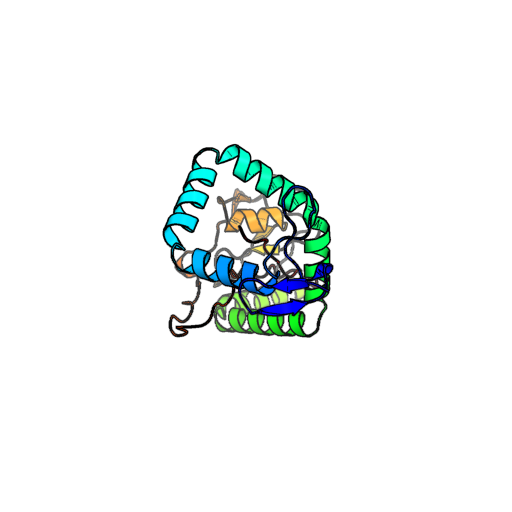10.930 -12.049 1.00 30.83 201 VAL A CA 1
ATOM 1635 C C . VAL A 1 201 ? -1.858 -10.351 -11.079 1.00 30.83 201 VAL A C 1
ATOM 1637 O O . VAL A 1 201 ? -1.080 -11.047 -10.433 1.00 30.83 201 VAL A O 1
ATOM 1640 N N . HIS A 1 202 ? -1.822 -9.024 -11.051 1.00 31.55 202 HIS A N 1
ATOM 1641 C CA . HIS A 1 202 ? -1.006 -8.264 -10.127 1.00 31.55 202 HIS A CA 1
ATOM 1642 C C . HIS A 1 202 ? -1.356 -8.676 -8.697 1.00 31.55 202 HIS A C 1
ATOM 1644 O O . HIS A 1 202 ? -2.512 -8.577 -8.293 1.00 31.55 202 HIS A O 1
ATOM 1650 N N . GLU A 1 203 ? -0.341 -9.094 -7.950 1.00 32.41 203 GLU A N 1
ATOM 1651 C CA . GLU A 1 203 ? -0.405 -9.413 -6.530 1.00 32.41 203 GLU A CA 1
ATOM 1652 C C . GLU A 1 203 ? -0.815 -8.152 -5.746 1.00 32.41 203 GLU A C 1
ATOM 1654 O O . GLU A 1 203 ? -0.004 -7.308 -5.354 1.00 32.41 203 GLU A O 1
ATOM 1659 N N . LEU A 1 204 ? -2.125 -7.954 -5.600 1.00 33.09 204 LEU A N 1
ATOM 1660 C CA . LEU A 1 204 ? -2.692 -7.001 -4.662 1.00 33.09 204 LEU A CA 1
ATOM 1661 C C . LEU A 1 204 ? -2.596 -7.665 -3.294 1.00 33.09 204 LEU A C 1
ATOM 1663 O O . LEU A 1 204 ? -3.495 -8.398 -2.894 1.00 33.09 204 LEU A O 1
ATOM 1667 N N . HIS A 1 205 ? -1.493 -7.432 -2.582 1.00 31.88 205 HIS A N 1
ATOM 1668 C CA . HIS A 1 205 ? -1.442 -7.755 -1.160 1.00 31.88 205 HIS A CA 1
ATOM 1669 C C . HIS A 1 205 ? -2.637 -7.079 -0.487 1.00 31.88 205 HIS A C 1
ATOM 1671 O O . HIS A 1 205 ? -2.704 -5.845 -0.456 1.00 31.88 205 HIS A O 1
ATOM 1677 N N . ALA A 1 206 ? -3.570 -7.884 0.022 1.00 31.67 206 ALA A N 1
ATOM 1678 C CA . ALA A 1 206 ? -4.668 -7.426 0.851 1.00 31.67 206 ALA A CA 1
ATOM 1679 C C . ALA A 1 206 ? -4.065 -6.758 2.091 1.00 31.67 206 ALA A C 1
ATOM 1681 O O . ALA A 1 206 ? -3.626 -7.405 3.036 1.00 31.67 206 ALA A O 1
ATOM 1682 N N . VAL A 1 207 ? -3.949 -5.435 2.041 1.00 35.41 207 VAL A N 1
ATOM 1683 C CA . VAL A 1 207 ? -3.769 -4.630 3.242 1.00 35.41 207 VAL A CA 1
ATOM 1684 C C . VAL A 1 207 ? -5.107 -4.702 3.953 1.00 35.41 207 VAL A C 1
ATOM 1686 O O . VAL A 1 207 ? -6.127 -4.496 3.291 1.00 35.41 207 VAL A O 1
ATOM 1689 N N . GLU A 1 208 ? -5.124 -5.016 5.250 1.00 37.53 208 GLU A N 1
ATOM 1690 C CA . GLU A 1 208 ? -6.356 -4.894 6.025 1.00 37.53 208 GLU A CA 1
ATOM 1691 C C . GLU A 1 208 ? -6.952 -3.505 5.739 1.00 37.53 208 GLU A C 1
ATOM 1693 O O . GLU A 1 208 ? -6.244 -2.502 5.897 1.00 37.53 208 GLU A O 1
ATOM 1698 N N . PRO A 1 209 ? -8.191 -3.419 5.220 1.00 36.28 209 PRO A N 1
ATOM 1699 C CA . PRO A 1 209 ? -8.783 -2.131 4.929 1.00 36.28 209 PRO A CA 1
ATOM 1700 C C . PRO A 1 209 ? -8.833 -1.357 6.242 1.00 36.28 209 PRO A C 1
ATOM 1702 O O . PRO A 1 209 ? -9.462 -1.787 7.207 1.00 36.28 209 PRO A O 1
ATOM 1705 N N . ILE A 1 210 ? -8.127 -0.228 6.294 1.00 38.06 210 ILE A N 1
ATOM 1706 C CA . ILE A 1 210 ? -8.210 0.708 7.409 1.00 38.06 210 ILE A CA 1
ATOM 1707 C C . ILE A 1 210 ? -9.640 1.248 7.367 1.00 38.06 210 ILE A C 1
ATOM 1709 O O . ILE A 1 210 ? -9.948 2.173 6.619 1.00 38.06 210 ILE A O 1
ATOM 1713 N N . TRP A 1 211 ? -10.543 0.627 8.127 1.00 35.19 211 TRP A N 1
ATOM 1714 C CA . TRP A 1 211 ? -11.925 1.066 8.279 1.00 35.19 211 TRP A CA 1
ATOM 1715 C C . TRP A 1 211 ? -11.948 2.352 9.120 1.00 35.19 211 TRP A C 1
ATOM 1717 O O . TRP A 1 211 ? -12.354 2.356 10.279 1.00 35.19 211 TRP A O 1
ATOM 1727 N N . ALA A 1 212 ? -11.480 3.458 8.545 1.00 31.06 212 ALA A N 1
ATOM 1728 C CA . ALA A 1 212 ? -11.869 4.797 8.952 1.00 31.06 212 ALA A CA 1
ATOM 1729 C C . ALA A 1 212 ? -13.085 5.223 8.136 1.00 31.06 212 ALA A C 1
ATOM 1731 O O . ALA A 1 212 ? -13.171 4.996 6.929 1.00 31.06 212 ALA A O 1
ATOM 1732 N N . ALA A 1 213 ? -14.021 5.864 8.822 1.00 31.28 213 ALA A N 1
ATOM 1733 C CA . ALA A 1 213 ? -15.093 6.621 8.213 1.00 31.28 213 ALA A CA 1
ATOM 1734 C C . ALA A 1 213 ? -14.570 7.470 7.036 1.00 31.28 213 ALA A C 1
ATOM 1736 O O . ALA A 1 213 ? -13.671 8.288 7.206 1.00 31.28 213 ALA A O 1
ATOM 1737 N N . GLY A 1 214 ? -15.141 7.263 5.849 1.00 28.36 214 GLY A N 1
ATOM 1738 C CA . GLY A 1 214 ? -15.161 8.271 4.789 1.00 28.36 214 GLY A CA 1
ATOM 1739 C C . GLY A 1 214 ? -13.866 8.573 4.030 1.00 28.36 214 GLY A C 1
ATOM 1740 O O . GLY A 1 214 ? -13.894 9.487 3.214 1.00 28.36 214 GLY A O 1
ATOM 1741 N N . VAL A 1 215 ? -12.764 7.835 4.209 1.00 28.41 215 VAL A N 1
ATOM 1742 C CA . VAL A 1 215 ? -11.554 8.049 3.391 1.00 28.41 215 VAL A CA 1
ATOM 1743 C C . VAL A 1 215 ? -11.142 6.754 2.702 1.00 28.41 215 VAL A C 1
ATOM 1745 O O . VAL A 1 215 ? -10.410 5.931 3.243 1.00 28.41 215 VAL A O 1
ATOM 1748 N N . THR A 1 216 ? -11.626 6.562 1.474 1.00 32.56 216 THR A N 1
ATOM 1749 C CA . THR A 1 216 ? -11.132 5.524 0.563 1.00 32.56 216 THR A CA 1
ATOM 1750 C C . THR A 1 216 ? -9.756 5.926 0.030 1.00 32.56 216 THR A C 1
ATOM 1752 O O . THR A 1 216 ? -9.629 6.366 -1.114 1.00 32.56 216 THR A O 1
ATOM 1755 N N . GLU A 1 217 ? -8.707 5.799 0.842 1.00 31.36 217 GLU A N 1
ATOM 1756 C CA . GLU A 1 217 ? -7.359 5.710 0.284 1.00 31.36 217 GLU A CA 1
ATOM 1757 C C . GLU A 1 217 ? -7.192 4.316 -0.318 1.00 31.36 217 GLU A C 1
ATOM 1759 O O . GLU A 1 217 ? -6.979 3.321 0.372 1.00 31.36 217 GLU A O 1
ATOM 1764 N N . VAL A 1 218 ? -7.309 4.236 -1.646 1.00 37.22 218 VAL A N 1
ATOM 1765 C CA . VAL A 1 218 ? -6.794 3.094 -2.399 1.00 37.22 218 VAL A CA 1
ATOM 1766 C C . VAL A 1 218 ? -5.294 3.053 -2.129 1.00 37.22 218 VAL A C 1
ATOM 1768 O O . VAL A 1 218 ? -4.545 3.889 -2.642 1.00 37.22 218 VAL A O 1
ATOM 1771 N N . ILE A 1 219 ? -4.851 2.099 -1.307 1.00 39.41 219 ILE A N 1
ATOM 1772 C CA . ILE A 1 219 ? -3.430 1.874 -1.046 1.00 39.41 219 ILE A CA 1
ATOM 1773 C C . ILE A 1 219 ? -2.817 1.285 -2.319 1.00 39.41 219 ILE A C 1
ATOM 1775 O O . ILE A 1 219 ? -2.659 0.080 -2.493 1.00 39.41 219 ILE A O 1
ATOM 1779 N N . CYS A 1 220 ? -2.468 2.175 -3.240 1.00 35.62 220 CYS A N 1
ATOM 1780 C CA . CYS A 1 220 ? -1.643 1.910 -4.405 1.00 35.62 220 CYS A CA 1
ATOM 1781 C C . CYS A 1 220 ? -0.215 1.665 -3.882 1.00 35.62 220 CYS A C 1
ATOM 1783 O O . CYS A 1 220 ? 0.621 2.569 -3.908 1.00 35.62 220 CYS A O 1
ATOM 1785 N N . LYS A 1 221 ? 0.066 0.488 -3.295 1.00 30.16 221 LYS A N 1
ATOM 1786 C CA . LYS A 1 221 ? 1.425 0.161 -2.835 1.00 30.16 221 LYS A CA 1
ATOM 1787 C C . LYS A 1 221 ? 2.351 0.205 -4.061 1.00 30.16 221 LYS A C 1
ATOM 1789 O O . LYS A 1 221 ? 2.124 -0.551 -5.009 1.00 30.16 221 LYS A O 1
ATOM 1794 N N . PRO A 1 222 ? 3.384 1.067 -4.094 1.00 28.06 222 PRO A N 1
ATOM 1795 C CA . PRO A 1 222 ? 4.355 1.029 -5.175 1.00 28.06 222 PRO A CA 1
ATOM 1796 C C . PRO A 1 222 ? 5.063 -0.327 -5.135 1.00 28.06 222 PRO A C 1
ATOM 1798 O O . PRO A 1 222 ? 5.488 -0.765 -4.063 1.00 28.06 222 PRO A O 1
ATOM 1801 N N . ARG A 1 223 ? 5.186 -0.981 -6.300 1.00 27.03 223 ARG A N 1
ATOM 1802 C CA . ARG A 1 223 ? 5.912 -2.252 -6.464 1.00 27.03 223 ARG A CA 1
ATOM 1803 C C . ARG A 1 223 ? 7.250 -2.179 -5.707 1.00 27.03 223 ARG A C 1
ATOM 1805 O O . ARG A 1 223 ? 8.035 -1.246 -5.940 1.00 27.03 223 ARG A O 1
ATOM 1812 N N . ARG A 1 224 ? 7.466 -3.104 -4.764 1.00 31.45 224 ARG A N 1
ATOM 1813 C CA . ARG A 1 224 ? 8.765 -3.285 -4.098 1.00 31.45 224 ARG A CA 1
ATOM 1814 C C . ARG A 1 224 ? 9.785 -3.771 -5.131 1.00 31.45 224 ARG A C 1
ATOM 1816 O O . ARG A 1 224 ? 9.423 -4.628 -5.961 1.00 31.45 224 ARG A O 1
#

Secondary structure (DSSP, 8-state):
-EE-TTT--EE-GGGEEE-TTS-EEEEEHHHHHHHHHHHHHHTHHHHHHHHHHHHHHTHHHHHHHHHHHHHHHHHHHHHHHHHHHHSHHHHHHHHHHHHHHHHH-HHHHHHHHHHHHHHHTTSS---SB--BTT---BS-EEEEES-TTSTT-EEEEEHHHHHHHHHS-PEEBTTS-EE-PPPGGG-------S---S--------PPP---TT----------

Radius of gyration: 26.98 Å; chains: 1; bounding box: 53×36×81 Å